Protein AF-A0A9E4BYU9-F1 (afdb_monomer_lite)

Structure (mmCIF, N/CA/C/O backbone):
data_AF-A0A9E4BYU9-F1
#
_entry.id   AF-A0A9E4BYU9-F1
#
loop_
_atom_site.group_PDB
_atom_site.id
_atom_site.type_symbol
_atom_site.label_atom_id
_atom_site.label_alt_id
_atom_site.label_comp_id
_atom_site.label_asym_id
_atom_site.label_entity_id
_atom_site.label_seq_id
_atom_site.pdbx_PDB_ins_code
_atom_site.Cartn_x
_atom_site.Cartn_y
_atom_site.Cartn_z
_atom_site.occupancy
_atom_site.B_iso_or_equiv
_atom_site.auth_seq_id
_atom_site.auth_comp_id
_atom_site.auth_asym_id
_atom_site.auth_atom_id
_atom_site.pdbx_PDB_model_num
ATOM 1 N N . MET A 1 1 ? 2.630 5.412 41.116 1.00 41.50 1 MET A N 1
ATOM 2 C CA . MET A 1 1 ? 1.990 5.495 39.785 1.00 41.50 1 MET A CA 1
ATOM 3 C C . MET A 1 1 ? 0.564 5.963 39.998 1.00 41.50 1 MET A C 1
ATOM 5 O O . MET A 1 1 ? -0.099 5.388 40.851 1.00 41.50 1 MET A O 1
ATOM 9 N N . ALA A 1 2 ? 0.122 7.025 39.324 1.00 43.69 2 ALA A N 1
ATOM 10 C CA . ALA A 1 2 ? -1.274 7.447 39.410 1.00 43.69 2 ALA A CA 1
ATOM 11 C C . ALA A 1 2 ? -2.121 6.478 38.577 1.00 43.69 2 ALA A C 1
ATOM 13 O O . ALA A 1 2 ? -1.867 6.324 37.384 1.00 43.69 2 ALA A O 1
ATOM 14 N N . ALA A 1 3 ? -3.091 5.809 39.199 1.00 48.31 3 ALA A N 1
ATOM 15 C CA . ALA A 1 3 ? -4.071 5.035 38.453 1.00 48.31 3 ALA A CA 1
ATOM 16 C C . ALA A 1 3 ? -4.895 6.010 37.599 1.00 48.31 3 ALA A C 1
ATOM 18 O O . ALA A 1 3 ? -5.558 6.890 38.147 1.00 48.31 3 ALA A O 1
ATOM 19 N N . ASN A 1 4 ? -4.842 5.874 36.270 1.00 57.69 4 ASN A N 1
ATOM 20 C CA . ASN A 1 4 ? -5.747 6.606 35.386 1.00 57.69 4 ASN A CA 1
ATOM 21 C C . ASN A 1 4 ? -7.178 6.137 35.680 1.00 57.69 4 ASN A C 1
ATOM 23 O O . ASN A 1 4 ? -7.581 5.060 35.244 1.00 57.69 4 ASN A O 1
ATOM 27 N N . SER A 1 5 ? -7.947 6.931 36.428 1.00 69.50 5 SER A N 1
ATOM 28 C CA . SER A 1 5 ? -9.377 6.687 36.610 1.00 69.50 5 SER A CA 1
ATOM 29 C C . SER A 1 5 ? -10.047 6.772 35.241 1.00 69.50 5 SER A C 1
ATOM 31 O O . SER A 1 5 ? -10.130 7.862 34.669 1.00 69.50 5 SER A O 1
ATOM 33 N N . MET A 1 6 ? -10.494 5.634 34.700 1.00 72.06 6 MET A N 1
ATOM 34 C CA . MET A 1 6 ? -11.204 5.626 33.424 1.00 72.06 6 MET A CA 1
ATOM 35 C C . MET A 1 6 ? -12.459 6.489 33.539 1.00 72.06 6 MET A C 1
ATOM 37 O O . MET A 1 6 ? -13.155 6.454 34.555 1.00 72.06 6 MET A O 1
ATOM 41 N N . THR A 1 7 ? -12.749 7.263 32.495 1.00 84.06 7 THR A N 1
ATOM 42 C CA . THR A 1 7 ? -13.951 8.091 32.436 1.00 84.06 7 THR A CA 1
ATOM 43 C C . THR A 1 7 ? -15.185 7.197 32.538 1.00 84.06 7 THR A C 1
ATOM 45 O O . THR A 1 7 ? -15.516 6.481 31.596 1.00 84.06 7 THR A O 1
ATOM 48 N N . LYS A 1 8 ? -15.861 7.223 33.692 1.00 84.19 8 LYS A N 1
ATOM 49 C CA . LYS A 1 8 ? -17.121 6.508 33.891 1.00 84.19 8 LYS A CA 1
ATOM 50 C C . LYS A 1 8 ? -18.237 7.287 33.199 1.00 84.19 8 LYS A C 1
ATOM 52 O O . LYS A 1 8 ? -18.480 8.443 33.535 1.00 84.19 8 LYS A O 1
ATOM 57 N N . ILE A 1 9 ? -18.915 6.638 32.260 1.00 85.00 9 ILE A N 1
ATOM 58 C CA . ILE A 1 9 ? -20.212 7.079 31.745 1.00 85.00 9 ILE A CA 1
ATOM 59 C C . ILE A 1 9 ? -21.267 6.263 32.492 1.00 85.00 9 ILE A C 1
ATOM 61 O O . ILE A 1 9 ? -21.144 5.044 32.601 1.00 85.00 9 ILE A O 1
ATOM 65 N N . GLU A 1 10 ? -22.271 6.931 33.047 1.00 88.19 10 GLU A N 1
ATOM 66 C CA . GLU A 1 10 ? -23.340 6.312 33.829 1.00 88.19 10 GLU A CA 1
ATOM 67 C C . GLU A 1 10 ? -24.683 6.753 33.248 1.00 88.19 10 GLU A C 1
ATOM 69 O O . GLU A 1 10 ? -24.950 7.947 33.130 1.00 88.19 10 GLU A O 1
ATOM 74 N N . ALA A 1 11 ? -25.498 5.787 32.822 1.00 88.50 11 ALA A N 1
ATOM 75 C CA . ALA A 1 11 ? -26.822 6.057 32.282 1.00 88.50 11 ALA A CA 1
ATOM 76 C C . ALA A 1 11 ? -27.790 6.356 33.435 1.00 88.50 11 ALA A C 1
ATOM 78 O O . ALA A 1 11 ? -27.965 5.529 34.328 1.00 88.50 11 ALA A O 1
ATOM 79 N N . THR A 1 12 ? -28.407 7.536 33.417 1.00 91.88 12 THR A N 1
ATOM 80 C CA . THR A 1 12 ? -29.304 8.008 34.486 1.00 91.88 12 THR A CA 1
ATOM 81 C C . THR A 1 12 ? -30.784 7.773 34.195 1.00 91.88 12 THR A C 1
ATOM 83 O O . THR A 1 12 ? -31.596 7.824 35.113 1.00 91.88 12 THR A O 1
ATOM 86 N N . GLU A 1 13 ? -31.148 7.524 32.935 1.00 91.50 13 GLU A N 1
ATOM 87 C CA . GLU A 1 13 ? -32.533 7.386 32.478 1.00 91.50 13 GLU A CA 1
ATOM 88 C C . GLU A 1 13 ? -32.658 6.254 31.450 1.00 91.50 13 GLU A C 1
ATOM 90 O O . GLU A 1 13 ? -31.745 6.011 30.659 1.00 91.50 13 GLU A O 1
ATOM 95 N N . VAL A 1 14 ? -33.810 5.576 31.446 1.00 90.44 14 VAL A N 1
ATOM 96 C CA . VAL A 1 14 ? -34.180 4.581 30.432 1.00 90.44 14 VAL A CA 1
ATOM 97 C C . VAL A 1 14 ? -35.311 5.162 29.592 1.00 90.44 14 VAL A C 1
ATOM 99 O O . VAL A 1 14 ? -36.381 5.470 30.114 1.00 90.44 14 VAL A O 1
ATOM 102 N N . VAL A 1 15 ? -35.077 5.293 28.288 1.00 91.06 15 VAL A N 1
ATOM 103 C CA . VAL A 1 15 ? -36.042 5.825 27.317 1.00 91.06 15 VAL A CA 1
ATOM 104 C C . VAL A 1 15 ? -36.301 4.807 26.209 1.00 91.06 15 VAL A C 1
ATOM 106 O O . VAL A 1 15 ? -35.464 3.948 25.933 1.00 91.06 15 VAL A O 1
ATOM 109 N N . ALA A 1 16 ? -37.460 4.902 25.553 1.00 93.38 16 ALA A N 1
ATOM 110 C CA . ALA A 1 16 ? -37.726 4.110 24.356 1.00 93.38 16 ALA A CA 1
ATOM 111 C C . ALA A 1 16 ? -36.723 4.483 23.240 1.00 93.38 16 ALA A C 1
ATOM 113 O O . ALA A 1 16 ? -36.434 5.672 23.068 1.00 93.38 16 ALA A O 1
ATOM 114 N N . PRO A 1 17 ? -36.192 3.511 22.473 1.00 92.81 17 PRO A N 1
ATOM 115 C CA . PRO A 1 17 ? -35.227 3.800 21.422 1.00 92.81 17 PRO A CA 1
ATOM 116 C C . PRO A 1 17 ? -35.862 4.686 20.337 1.00 92.81 17 PRO A C 1
ATOM 118 O O . PRO A 1 17 ? -36.986 4.415 19.900 1.00 92.81 17 PRO A O 1
ATOM 121 N N . PRO A 1 18 ? -35.168 5.739 19.870 1.00 95.88 18 PRO A N 1
ATOM 122 C CA . PRO A 1 18 ? -35.672 6.583 18.796 1.00 95.88 18 PRO A CA 1
ATOM 123 C C . PRO A 1 18 ? -35.758 5.793 17.484 1.00 95.88 18 PRO A C 1
ATOM 125 O O . PRO A 1 18 ? -34.985 4.866 17.245 1.00 95.88 18 PRO A O 1
ATOM 128 N N . ALA A 1 19 ? -36.665 6.201 16.592 1.00 97.00 19 ALA A N 1
ATOM 129 C CA . ALA A 1 19 ? -36.937 5.478 15.346 1.00 97.00 19 ALA A CA 1
ATOM 130 C C . ALA A 1 19 ? -35.685 5.234 14.477 1.00 97.00 19 ALA A C 1
ATOM 132 O O . ALA A 1 19 ? -35.586 4.192 13.836 1.00 97.00 19 ALA A O 1
ATOM 133 N N . TRP A 1 20 ? -34.710 6.153 14.484 1.00 97.12 20 TRP A N 1
ATOM 134 C CA . TRP A 1 20 ? -33.458 5.978 13.739 1.00 97.12 20 TRP A CA 1
ATOM 135 C C . TRP A 1 20 ? -32.616 4.802 14.254 1.00 97.12 20 TRP A C 1
ATOM 137 O O . TRP A 1 20 ? -32.078 4.064 13.438 1.00 97.12 20 TRP A O 1
ATOM 147 N N . ALA A 1 21 ? -32.572 4.563 15.569 1.00 95.31 21 ALA A N 1
ATOM 148 C CA . ALA A 1 21 ? -31.804 3.463 16.159 1.00 95.31 21 ALA A CA 1
ATOM 149 C C . ALA A 1 21 ? -32.441 2.099 15.843 1.00 95.31 21 ALA A C 1
ATOM 151 O O . ALA A 1 21 ? -31.746 1.111 15.615 1.00 95.31 21 ALA A O 1
ATOM 152 N N . LEU A 1 22 ? -33.777 2.049 15.759 1.00 96.50 22 LEU A N 1
ATOM 153 C CA . LEU A 1 22 ? -34.500 0.864 15.287 1.00 96.50 22 LEU A CA 1
ATOM 154 C C . LEU A 1 22 ? -34.226 0.592 13.798 1.00 96.50 22 LEU A C 1
ATOM 156 O O . LEU A 1 22 ? -33.997 -0.553 13.417 1.00 96.50 22 LEU A O 1
ATOM 160 N N . MET A 1 23 ? -34.206 1.633 12.958 1.00 97.88 23 MET A N 1
ATOM 161 C CA . MET A 1 23 ? -33.863 1.496 11.536 1.00 97.88 23 MET A CA 1
ATOM 162 C C . MET A 1 23 ? -32.407 1.056 11.331 1.00 97.88 23 MET A C 1
ATOM 164 O O . MET A 1 23 ? -32.157 0.185 10.503 1.00 97.88 23 MET A O 1
ATOM 168 N N . GLU A 1 24 ? -31.466 1.591 12.111 1.00 96.25 24 GLU A N 1
ATOM 169 C CA . GLU A 1 24 ? -30.057 1.181 12.099 1.00 96.25 24 GLU A CA 1
ATOM 170 C C . GLU A 1 24 ? -29.891 -0.291 12.502 1.00 96.25 24 GLU A C 1
ATOM 172 O O . GLU A 1 24 ? -29.250 -1.053 11.780 1.00 96.25 24 GLU A O 1
ATOM 177 N N . ARG A 1 25 ? -30.545 -0.748 13.581 1.00 96.75 25 ARG A N 1
ATOM 178 C CA . ARG A 1 25 ? -30.518 -2.171 13.965 1.00 96.75 25 ARG A CA 1
ATOM 179 C C . ARG A 1 25 ? -31.134 -3.097 12.918 1.00 96.75 25 ARG A C 1
ATOM 181 O O . ARG A 1 25 ? -30.598 -4.183 12.706 1.00 96.75 25 ARG A O 1
ATOM 188 N N . ASN A 1 26 ? -32.211 -2.679 12.254 1.00 97.50 26 ASN A N 1
ATOM 189 C CA . ASN A 1 26 ? -32.816 -3.448 11.163 1.00 97.50 26 ASN A CA 1
ATOM 190 C C . ASN A 1 26 ? -31.898 -3.514 9.930 1.00 97.50 26 ASN A C 1
ATOM 192 O O . ASN A 1 26 ? -31.808 -4.562 9.292 1.00 97.50 26 ASN A O 1
ATOM 196 N N . LEU A 1 27 ? -31.192 -2.422 9.613 1.00 97.56 27 LEU A N 1
ATOM 197 C CA . LEU A 1 27 ? -30.197 -2.392 8.541 1.00 97.56 27 LEU A CA 1
ATOM 198 C C . LEU A 1 27 ? -29.016 -3.321 8.852 1.00 97.56 27 LEU A C 1
ATOM 200 O O . LEU A 1 27 ? -28.637 -4.109 7.989 1.00 97.56 27 LEU A O 1
ATOM 204 N N . ILE A 1 28 ? -28.488 -3.285 10.081 1.00 97.75 28 ILE A N 1
ATOM 205 C CA . ILE A 1 28 ? -27.427 -4.200 10.530 1.00 97.75 28 ILE A CA 1
ATOM 206 C C . ILE A 1 28 ? -27.888 -5.656 10.373 1.00 97.75 28 ILE A C 1
ATOM 208 O O . ILE A 1 28 ? -27.202 -6.426 9.711 1.00 97.75 28 ILE A O 1
ATOM 212 N N . ALA A 1 29 ? -29.073 -6.027 10.868 1.00 98.00 29 ALA A N 1
ATOM 213 C CA . ALA A 1 29 ? -29.583 -7.398 10.738 1.00 98.00 29 ALA A CA 1
ATOM 214 C C . ALA A 1 29 ? -29.668 -7.875 9.269 1.00 98.00 29 ALA A C 1
ATOM 216 O O . ALA A 1 29 ? -29.216 -8.973 8.943 1.00 98.00 29 ALA A O 1
ATOM 217 N N . LEU A 1 30 ? -30.164 -7.027 8.359 1.00 98.00 30 LEU A N 1
ATOM 218 C CA . LEU A 1 30 ? -30.224 -7.329 6.922 1.00 98.00 30 LEU A CA 1
ATOM 219 C C . LEU A 1 30 ? -28.827 -7.447 6.279 1.00 98.00 30 LEU A C 1
ATOM 221 O O . LEU A 1 30 ? -28.597 -8.295 5.409 1.00 98.00 30 LEU A O 1
ATOM 225 N N . MET A 1 31 ? -27.878 -6.609 6.701 1.00 97.56 31 MET A N 1
ATOM 226 C CA . MET A 1 31 ? -26.485 -6.676 6.255 1.00 97.56 31 MET A CA 1
ATOM 227 C C . MET A 1 31 ? -25.783 -7.943 6.760 1.00 97.56 31 MET A C 1
ATOM 229 O O . MET A 1 31 ? -25.030 -8.551 6.002 1.00 97.56 31 MET A O 1
ATOM 233 N N . GLU A 1 32 ? -26.065 -8.401 7.981 1.00 98.00 32 GLU A N 1
ATOM 234 C CA . GLU A 1 32 ? -25.542 -9.670 8.496 1.00 98.00 32 GLU A CA 1
ATOM 235 C C . GLU A 1 32 ? -26.047 -10.876 7.685 1.00 98.00 32 GLU A C 1
ATOM 237 O O . GLU A 1 32 ? -25.260 -11.743 7.301 1.00 98.00 32 GLU A O 1
ATOM 242 N N . GLU A 1 33 ? -27.349 -10.939 7.376 1.00 97.88 33 GLU A N 1
ATOM 243 C CA . GLU A 1 33 ? -27.909 -11.973 6.490 1.00 97.88 33 GLU A CA 1
ATOM 244 C C . GLU A 1 33 ? -27.225 -11.975 5.115 1.00 97.88 33 GLU A C 1
ATOM 246 O O . GLU A 1 33 ? -26.875 -13.039 4.588 1.00 97.88 33 GLU A O 1
ATOM 251 N N . SER A 1 34 ? -26.977 -10.780 4.574 1.00 96.12 34 SER A N 1
ATOM 252 C CA . SER A 1 34 ? -26.298 -10.572 3.292 1.00 96.12 34 SER A CA 1
ATOM 253 C C . SER A 1 34 ? -24.835 -11.029 3.334 1.00 96.12 34 SER A C 1
ATOM 255 O O . SER A 1 34 ? -24.405 -11.766 2.446 1.00 96.12 34 SER A O 1
ATOM 257 N N . GLY A 1 35 ? -24.086 -10.680 4.385 1.00 94.94 35 GLY A N 1
ATOM 258 C CA . GLY A 1 35 ? -22.698 -11.110 4.591 1.00 94.94 35 GLY A CA 1
ATOM 259 C C . GLY A 1 35 ? -22.572 -12.629 4.726 1.00 94.94 35 GLY A C 1
ATOM 260 O O . GLY A 1 35 ? -21.716 -13.245 4.086 1.00 94.94 35 GLY A O 1
ATOM 261 N N . ARG A 1 36 ? -23.491 -13.268 5.462 1.00 95.75 36 ARG A N 1
ATOM 262 C CA . ARG A 1 36 ? -23.573 -14.736 5.569 1.00 95.75 36 ARG A CA 1
ATOM 263 C C . ARG A 1 36 ? -23.927 -15.396 4.230 1.00 95.75 36 ARG A C 1
ATOM 265 O O . ARG A 1 36 ? -23.413 -16.474 3.933 1.00 95.75 36 ARG A O 1
ATOM 272 N N . LEU A 1 37 ? -24.803 -14.796 3.419 1.00 96.19 37 LEU A N 1
ATOM 273 C CA . LEU A 1 37 ? -25.140 -15.303 2.081 1.00 96.19 37 LEU A CA 1
ATOM 274 C C . LEU A 1 37 ? -23.951 -15.195 1.121 1.00 96.19 37 LEU A C 1
ATOM 276 O O . LEU A 1 37 ? -23.592 -16.189 0.491 1.00 96.19 37 LEU A O 1
ATOM 280 N N . PHE A 1 38 ? -23.309 -14.029 1.076 1.00 94.44 38 PHE A N 1
ATOM 281 C CA . PHE A 1 38 ? -22.096 -13.770 0.306 1.00 94.44 38 PHE A CA 1
ATOM 282 C C . PHE A 1 38 ? -20.982 -14.765 0.669 1.00 94.44 38 PHE A C 1
ATOM 284 O O . PHE A 1 38 ? -20.460 -15.461 -0.205 1.00 94.44 38 PHE A O 1
ATOM 291 N N . ALA A 1 39 ? -20.707 -14.942 1.965 1.00 93.50 39 ALA A N 1
ATOM 292 C CA . ALA A 1 39 ? -19.707 -15.889 2.450 1.00 93.50 39 ALA A CA 1
ATOM 293 C C . ALA A 1 39 ? -19.992 -17.350 2.046 1.00 93.50 39 ALA A C 1
ATOM 295 O O . ALA A 1 39 ? -19.055 -18.098 1.776 1.00 93.50 39 ALA A O 1
ATOM 296 N N . ARG A 1 40 ? -21.267 -17.767 1.984 1.00 93.88 40 ARG A N 1
ATOM 297 C CA . ARG A 1 40 ? -21.664 -19.111 1.515 1.00 93.88 40 ARG A CA 1
ATOM 298 C C . ARG A 1 40 ? -21.557 -19.289 0.001 1.00 93.88 40 ARG A C 1
ATOM 300 O O . ARG A 1 40 ? -21.386 -20.419 -0.446 1.00 93.88 40 ARG A O 1
ATOM 307 N N . GLN A 1 41 ? -21.728 -18.219 -0.774 1.00 93.50 41 GLN A N 1
ATOM 308 C CA . GLN A 1 41 ? -21.758 -18.278 -2.236 1.00 93.50 41 GLN A CA 1
ATOM 309 C C . GLN A 1 41 ? -20.359 -18.196 -2.856 1.00 93.50 41 GLN A C 1
ATOM 311 O O . GLN A 1 41 ? -20.095 -18.889 -3.836 1.00 93.50 41 GLN A O 1
ATOM 316 N N . TYR A 1 42 ? -19.478 -17.364 -2.296 1.00 90.38 42 TYR A N 1
ATOM 317 C CA . TYR A 1 42 ? -18.197 -17.016 -2.919 1.00 90.38 42 TYR A CA 1
ATOM 318 C C . TYR A 1 42 ? -16.968 -17.598 -2.218 1.00 90.38 42 TYR A C 1
ATOM 320 O O . TYR A 1 42 ? -15.861 -17.363 -2.685 1.00 90.38 42 TYR A O 1
ATOM 328 N N . PHE A 1 43 ? -17.121 -18.378 -1.143 1.00 91.25 43 PHE A N 1
ATOM 329 C CA . PHE A 1 43 ? -15.989 -18.976 -0.429 1.00 91.25 43 PHE A CA 1
ATOM 330 C C . PHE A 1 43 ? -16.223 -20.450 -0.106 1.00 91.25 43 PHE A C 1
ATOM 332 O O . PHE A 1 43 ? -17.328 -20.886 0.219 1.00 91.25 43 PHE A O 1
ATOM 339 N N . GLU A 1 44 ? -15.146 -21.228 -0.134 1.00 90.56 44 GLU A N 1
ATOM 340 C CA . GLU A 1 44 ? -15.147 -22.599 0.364 1.00 90.56 44 GLU A CA 1
ATOM 341 C C . GLU A 1 44 ? -15.241 -22.634 1.908 1.00 90.56 44 GLU A C 1
ATOM 343 O O . GLU A 1 44 ? -15.050 -21.634 2.612 1.00 90.56 44 GLU A O 1
ATOM 348 N N . ARG A 1 45 ? -15.477 -23.822 2.482 1.00 90.06 45 ARG A N 1
ATOM 349 C CA . ARG A 1 45 ? -15.536 -24.005 3.948 1.00 90.06 45 ARG A CA 1
ATOM 350 C C . ARG A 1 45 ? -14.257 -23.561 4.672 1.00 90.06 45 ARG A C 1
ATOM 352 O O . ARG A 1 45 ? -14.351 -22.993 5.756 1.00 90.06 45 ARG A O 1
ATOM 359 N N . GLY A 1 46 ? -13.090 -23.752 4.057 1.00 89.75 46 GLY A N 1
ATOM 360 C CA . GLY A 1 46 ? -11.785 -23.292 4.552 1.00 89.75 46 GLY A CA 1
ATOM 361 C C . GLY A 1 46 ? -11.510 -21.789 4.400 1.00 89.75 46 GLY A C 1
ATOM 362 O O . GLY A 1 46 ? -10.407 -21.356 4.727 1.00 89.75 46 GLY A O 1
ATOM 363 N N . GLY A 1 47 ? -12.471 -21.004 3.898 1.00 91.69 47 GLY A N 1
ATOM 364 C CA . GLY A 1 47 ? -12.368 -19.550 3.742 1.00 91.69 47 GLY A CA 1
ATOM 365 C C . GLY A 1 47 ? -11.724 -19.079 2.438 1.00 91.69 47 GLY A C 1
ATOM 366 O O . GLY A 1 47 ? -11.746 -17.887 2.174 1.00 91.69 47 GLY A O 1
ATOM 367 N N . GLY A 1 48 ? -11.158 -19.971 1.616 1.00 88.75 48 GLY A N 1
ATOM 368 C CA . GLY A 1 48 ? -10.603 -19.600 0.313 1.00 88.75 48 GLY A CA 1
ATOM 369 C C . GLY A 1 48 ? -11.706 -19.151 -0.647 1.00 88.75 48 GLY A C 1
ATOM 370 O O . GLY A 1 48 ? -12.708 -19.854 -0.808 1.00 88.75 48 GLY A O 1
ATOM 371 N N . THR A 1 49 ? -11.535 -17.992 -1.282 1.00 86.56 49 THR A N 1
ATOM 372 C CA . THR A 1 49 ? -12.494 -17.475 -2.273 1.00 86.56 49 THR A CA 1
ATOM 373 C C . THR A 1 49 ? -12.613 -18.419 -3.473 1.00 86.56 49 THR A C 1
ATOM 375 O O . THR A 1 49 ? -11.692 -19.173 -3.785 1.00 86.56 49 THR A O 1
ATOM 378 N N . LEU A 1 50 ? -13.782 -18.453 -4.103 1.00 81.69 50 LEU A N 1
ATOM 379 C CA . LEU A 1 50 ? -14.087 -19.182 -5.338 1.00 81.69 50 LEU A CA 1
ATOM 380 C C . LEU A 1 50 ? -13.942 -18.282 -6.576 1.00 81.69 50 LEU A C 1
ATOM 382 O O . LEU A 1 50 ? -14.007 -18.778 -7.698 1.00 81.69 50 LEU A O 1
ATOM 386 N N . LEU A 1 51 ? -13.750 -16.977 -6.362 1.00 75.25 51 LEU A N 1
ATOM 387 C CA . LEU A 1 51 ? -13.359 -16.005 -7.378 1.00 75.25 51 LEU A CA 1
ATOM 388 C C . LEU A 1 51 ? -11.830 -15.926 -7.465 1.00 75.25 51 LEU A C 1
ATOM 390 O O . LEU A 1 51 ? -11.123 -16.459 -6.610 1.00 75.25 51 LEU A O 1
ATOM 394 N N . ALA A 1 52 ? -11.331 -15.306 -8.530 1.00 71.81 52 ALA A N 1
ATOM 395 C CA . ALA A 1 52 ? -9.939 -15.413 -8.932 1.00 71.81 52 ALA A CA 1
ATOM 396 C C . ALA A 1 52 ? -9.494 -14.187 -9.739 1.00 71.81 52 ALA A C 1
ATOM 398 O O . ALA A 1 52 ? -9.801 -14.089 -10.926 1.00 71.81 52 ALA A O 1
ATOM 399 N N . GLU A 1 53 ? -8.784 -13.281 -9.077 1.00 75.62 53 GLU A N 1
ATOM 400 C CA . GLU A 1 53 ? -8.231 -12.027 -9.601 1.00 75.62 53 GLU A CA 1
ATOM 401 C C . GLU A 1 53 ? -6.900 -11.736 -8.864 1.00 75.62 53 GLU A C 1
ATOM 403 O O . GLU A 1 53 ? -6.294 -12.664 -8.314 1.00 75.62 53 GLU A O 1
ATOM 408 N N . ASP A 1 54 ? -6.419 -10.490 -8.864 1.00 82.19 54 ASP A N 1
ATOM 409 C CA . ASP A 1 54 ? -5.187 -10.107 -8.167 1.00 82.19 54 ASP A CA 1
ATOM 410 C C . ASP A 1 54 ? -5.368 -10.135 -6.624 1.00 82.19 54 ASP A C 1
ATOM 412 O O . ASP A 1 54 ? -6.477 -10.134 -6.087 1.00 82.19 54 ASP A O 1
ATOM 416 N N . VAL A 1 55 ? -4.268 -10.284 -5.874 1.00 86.69 55 VAL A N 1
ATOM 417 C CA . VAL A 1 55 ? -4.297 -10.681 -4.443 1.00 86.69 55 VAL A CA 1
ATOM 418 C C . VAL A 1 55 ? -4.941 -9.636 -3.514 1.00 86.69 55 VAL A C 1
ATOM 420 O O . VAL A 1 55 ? -5.509 -9.975 -2.477 1.00 86.69 55 VAL A O 1
ATOM 423 N N . ASP A 1 56 ? -4.873 -8.371 -3.902 1.00 86.12 56 ASP A N 1
ATOM 424 C CA . ASP A 1 56 ? -5.567 -7.224 -3.327 1.00 86.12 56 ASP A CA 1
ATOM 425 C C . ASP A 1 56 ? -7.093 -7.362 -3.447 1.00 86.12 56 ASP A C 1
ATOM 427 O O . ASP A 1 56 ? -7.759 -7.362 -2.408 1.00 86.12 56 ASP A O 1
ATOM 431 N N . ASP A 1 57 ? -7.631 -7.636 -4.646 1.00 86.94 57 ASP A N 1
ATOM 432 C CA . ASP A 1 57 ? -9.062 -7.935 -4.866 1.00 86.94 57 ASP A CA 1
ATOM 433 C C . ASP A 1 57 ? -9.545 -9.123 -4.004 1.00 86.94 57 ASP A C 1
ATOM 435 O O . ASP A 1 57 ? -10.716 -9.216 -3.611 1.00 86.94 57 ASP A O 1
ATOM 439 N N . LEU A 1 58 ? -8.657 -10.080 -3.704 1.00 88.94 58 LEU A N 1
ATOM 440 C CA . LEU A 1 58 ? -9.002 -11.229 -2.862 1.00 88.94 58 LEU A CA 1
ATOM 441 C C . LEU A 1 58 ? -9.212 -10.822 -1.396 1.00 88.94 58 LEU A C 1
ATOM 443 O O . LEU A 1 58 ? -10.153 -11.307 -0.760 1.00 88.94 58 LEU A O 1
ATOM 447 N N . TYR A 1 59 ? -8.376 -9.925 -0.865 1.00 89.62 59 TYR A N 1
ATOM 448 C CA . TYR A 1 59 ? -8.547 -9.365 0.480 1.00 89.62 59 TYR A CA 1
ATOM 449 C C . TYR A 1 59 ? -9.713 -8.365 0.550 1.00 89.62 59 TYR A C 1
ATOM 451 O O . TYR A 1 59 ? -10.428 -8.343 1.557 1.00 89.62 59 TYR A O 1
ATOM 459 N N . GLU A 1 60 ? -9.945 -7.580 -0.510 1.00 88.38 60 GLU A N 1
ATOM 460 C CA . GLU A 1 60 ? -11.039 -6.601 -0.577 1.00 88.38 60 GLU A CA 1
ATOM 461 C C . GLU A 1 60 ? -12.414 -7.227 -0.315 1.00 88.38 60 GLU A C 1
ATOM 463 O O . GLU A 1 60 ? -13.258 -6.609 0.330 1.00 88.38 60 GLU A O 1
ATOM 468 N N . GLN A 1 61 ? -12.652 -8.473 -0.736 1.00 89.25 61 GLN A N 1
ATOM 469 C CA . GLN A 1 61 ? -13.962 -9.131 -0.603 1.00 89.25 61 GLN A CA 1
ATOM 470 C C . GLN A 1 61 ? -14.520 -9.174 0.836 1.00 89.25 61 GLN A C 1
ATOM 472 O O . GLN A 1 61 ? -15.718 -9.399 1.006 1.00 89.25 61 GLN A O 1
ATOM 477 N N . VAL A 1 62 ? -13.696 -8.968 1.872 1.00 90.12 62 VAL A N 1
ATOM 478 C CA . VAL A 1 62 ? -14.127 -8.910 3.284 1.00 90.12 62 VAL A CA 1
ATOM 479 C C . VAL A 1 62 ? -13.699 -7.627 4.018 1.00 90.12 62 VAL A C 1
ATOM 481 O O . V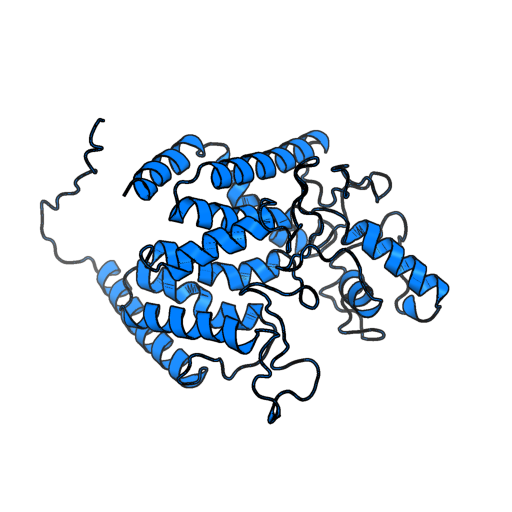AL A 1 62 ? -13.778 -7.580 5.246 1.00 90.12 62 VAL A O 1
ATOM 484 N N . TYR A 1 63 ? -13.289 -6.574 3.296 1.00 88.69 63 TYR A N 1
ATOM 485 C CA . TYR A 1 63 ? -12.532 -5.437 3.852 1.00 88.69 63 TYR A CA 1
ATOM 486 C C . TYR A 1 63 ? -13.168 -4.712 5.045 1.00 88.69 63 TYR A C 1
ATOM 488 O O . TYR A 1 63 ? -12.448 -4.122 5.842 1.00 88.69 63 TYR A O 1
ATOM 496 N N . ASN A 1 64 ? -14.499 -4.719 5.149 1.00 89.69 64 ASN A N 1
ATOM 497 C CA . ASN A 1 64 ? -15.270 -3.980 6.150 1.00 89.69 64 ASN A CA 1
ATOM 498 C C . ASN A 1 64 ? -15.929 -4.871 7.211 1.00 89.69 64 ASN A C 1
ATOM 500 O O . ASN A 1 64 ? -16.677 -4.358 8.044 1.00 89.69 64 ASN A O 1
ATOM 504 N N . PHE A 1 65 ? -15.698 -6.188 7.205 1.00 94.44 65 PHE A N 1
ATOM 505 C CA . PHE A 1 65 ? -16.384 -7.100 8.130 1.00 94.44 65 PHE A CA 1
ATOM 506 C C . PHE A 1 65 ? -15.962 -6.846 9.589 1.00 94.44 65 PHE A C 1
ATOM 508 O O . PHE A 1 65 ? -16.779 -6.973 10.500 1.00 94.44 65 PHE A O 1
ATOM 515 N N . GLY A 1 66 ? -14.710 -6.429 9.815 1.00 93.44 66 GLY A N 1
ATOM 516 C CA . GLY A 1 66 ? -14.200 -6.080 11.145 1.00 93.44 66 GLY A CA 1
ATOM 517 C C . GLY A 1 66 ? -14.805 -4.778 11.674 1.00 93.44 66 GLY A C 1
ATOM 518 O O . GLY A 1 66 ? -15.329 -4.765 12.787 1.00 93.44 66 GLY A O 1
ATOM 519 N N . LEU A 1 67 ? -14.841 -3.711 10.865 1.00 93.06 67 LEU A N 1
ATOM 520 C CA . LEU A 1 67 ? -15.576 -2.489 11.205 1.00 93.06 67 LEU A CA 1
ATOM 521 C C . LEU A 1 67 ? -17.073 -2.756 11.416 1.00 93.06 67 LEU A C 1
ATOM 523 O O . LEU A 1 67 ? -17.663 -2.189 12.332 1.00 93.06 67 LEU A O 1
ATOM 527 N N . PHE A 1 68 ? -17.687 -3.626 10.609 1.00 95.56 68 PHE A N 1
ATOM 528 C CA . PHE A 1 68 ? -19.104 -3.973 10.733 1.00 95.56 68 PHE A CA 1
ATOM 529 C C . PHE A 1 68 ? -19.413 -4.667 12.070 1.00 95.56 68 PHE A C 1
ATOM 531 O O . PHE A 1 68 ? -20.362 -4.282 12.754 1.00 95.56 68 PHE A O 1
ATOM 538 N N . TYR A 1 69 ? -18.566 -5.606 12.501 1.00 96.69 69 TYR A N 1
ATOM 539 C CA . TYR A 1 69 ? -18.609 -6.154 13.859 1.00 96.69 69 TYR A CA 1
ATOM 540 C C . TYR A 1 69 ? -18.404 -5.063 14.924 1.00 96.69 69 TYR A C 1
ATOM 542 O O . TYR A 1 69 ? -19.206 -4.952 15.850 1.00 96.69 69 TYR A O 1
ATOM 550 N N . ALA A 1 70 ? -17.406 -4.186 14.765 1.00 94.88 70 ALA A N 1
ATOM 551 C CA . ALA A 1 70 ? -17.102 -3.135 15.741 1.00 94.88 70 ALA A CA 1
ATOM 552 C C . ALA A 1 70 ? -18.235 -2.100 15.935 1.00 94.88 70 ALA A C 1
ATOM 554 O O . ALA A 1 70 ? -18.313 -1.475 16.994 1.00 94.88 70 ALA A O 1
ATOM 555 N N . ILE A 1 71 ? -19.133 -1.929 14.954 1.00 94.19 71 ILE A N 1
ATOM 556 C CA . ILE A 1 71 ? -20.362 -1.116 15.079 1.00 94.19 71 ILE A CA 1
ATOM 557 C C . ILE A 1 71 ? -21.602 -1.926 15.514 1.00 94.19 71 ILE A C 1
ATOM 559 O O . ILE A 1 71 ? -22.709 -1.388 15.567 1.00 94.19 71 ILE A O 1
ATOM 563 N N . GLY A 1 72 ? -21.429 -3.202 15.873 1.00 95.44 72 GLY A N 1
ATOM 564 C CA . GLY A 1 72 ? -22.441 -4.038 16.521 1.00 95.44 72 GLY A CA 1
ATOM 565 C C . GLY A 1 72 ? -23.107 -5.098 15.639 1.00 95.44 72 GLY A C 1
ATOM 566 O O . GLY A 1 72 ? -24.238 -5.489 15.944 1.00 95.44 72 GLY A O 1
ATOM 567 N N . ALA A 1 73 ? -22.478 -5.549 14.553 1.00 97.00 73 ALA A N 1
ATOM 568 C CA . ALA A 1 73 ? -22.885 -6.799 13.903 1.00 97.00 73 ALA A CA 1
ATOM 569 C C . ALA A 1 73 ? -22.534 -8.021 14.773 1.00 97.00 73 ALA A C 1
ATOM 571 O O . ALA A 1 73 ? -21.639 -7.953 15.612 1.00 97.00 73 ALA A O 1
ATOM 572 N N . ALA A 1 74 ? -23.237 -9.134 14.569 1.00 97.38 74 ALA A N 1
ATOM 573 C CA . ALA A 1 74 ? -22.999 -10.380 15.297 1.00 97.38 74 ALA A CA 1
ATOM 574 C C . ALA A 1 74 ? -21.573 -10.953 15.132 1.00 97.38 74 ALA A C 1
ATOM 576 O O . ALA A 1 74 ? -20.947 -10.827 14.077 1.00 97.38 74 ALA A O 1
ATOM 577 N N . ASP A 1 75 ? -21.108 -11.654 16.169 1.00 97.06 75 ASP A N 1
ATOM 578 C CA . ASP A 1 75 ? -19.760 -12.227 16.307 1.00 97.06 75 ASP A CA 1
ATOM 579 C C . ASP A 1 75 ? -19.324 -13.092 15.109 1.00 97.06 75 ASP A C 1
ATOM 581 O O . ASP A 1 75 ? -18.163 -13.058 14.699 1.00 97.06 75 ASP A O 1
ATOM 585 N N . ASP A 1 76 ? -20.257 -13.815 14.475 1.00 96.81 76 ASP A N 1
ATOM 586 C CA . ASP A 1 76 ? -19.942 -14.690 13.341 1.00 96.81 76 ASP A CA 1
ATOM 587 C C . ASP A 1 76 ? -19.468 -13.923 12.092 1.00 96.81 76 ASP A C 1
ATOM 589 O O . ASP A 1 76 ? -18.797 -14.498 11.235 1.00 96.81 76 ASP A O 1
ATOM 593 N N . LEU A 1 77 ? -19.736 -12.615 11.990 1.00 97.00 77 LEU A N 1
ATOM 594 C CA . LEU A 1 77 ? -19.179 -11.766 10.931 1.00 97.00 77 LEU A CA 1
ATOM 595 C C . LEU A 1 77 ? -17.672 -11.529 11.135 1.00 97.00 77 LEU A C 1
ATOM 597 O O . LEU A 1 77 ? -16.932 -11.464 10.149 1.00 97.00 77 LEU A O 1
ATOM 601 N N . LEU A 1 78 ? -17.198 -11.464 12.384 1.00 96.44 78 LEU A N 1
ATOM 602 C CA . LEU A 1 78 ? -15.768 -11.378 12.689 1.00 96.44 78 LEU A CA 1
ATOM 603 C C . LEU A 1 78 ? -15.067 -12.723 12.437 1.00 96.44 78 LEU A C 1
ATOM 605 O O . LEU A 1 78 ? -14.006 -12.748 11.811 1.00 96.44 78 LEU A O 1
ATOM 609 N N . ASP A 1 79 ? -15.697 -13.843 12.808 1.00 96.12 79 ASP A N 1
ATOM 610 C CA . ASP A 1 79 ? -15.206 -15.188 12.467 1.00 96.12 79 ASP A CA 1
ATOM 611 C C . ASP A 1 79 ? -15.090 -15.384 10.947 1.00 96.12 79 ASP A C 1
ATOM 613 O O . ASP A 1 79 ? -14.098 -15.929 10.449 1.00 96.12 79 ASP A O 1
ATOM 617 N N . LEU A 1 80 ? -16.083 -14.912 10.182 1.00 96.12 80 LEU A N 1
ATOM 618 C CA . LEU A 1 80 ? -16.038 -14.901 8.719 1.00 96.12 80 LEU A CA 1
ATOM 619 C C . LEU A 1 80 ? -14.869 -14.061 8.194 1.00 96.12 80 LEU A C 1
ATOM 621 O O . LEU A 1 80 ? -14.181 -14.513 7.275 1.00 96.12 80 LEU A O 1
ATOM 625 N N . HIS A 1 81 ? -14.611 -12.893 8.787 1.00 94.88 81 HIS A N 1
ATOM 626 C CA . HIS A 1 81 ? -13.485 -12.041 8.412 1.00 94.88 81 HIS A CA 1
ATOM 627 C C . HIS A 1 81 ? -12.146 -12.751 8.641 1.00 94.88 81 HIS A C 1
ATOM 629 O O . HIS A 1 81 ? -11.374 -12.913 7.693 1.00 94.88 81 HIS A O 1
ATOM 635 N N . PHE A 1 82 ? -11.889 -13.251 9.856 1.00 95.38 82 PHE A N 1
ATOM 636 C CA . PHE A 1 82 ? -10.654 -13.974 10.166 1.00 95.38 82 PHE A CA 1
ATOM 637 C C . PHE A 1 82 ? -10.477 -15.198 9.266 1.00 95.38 82 PHE A C 1
ATOM 639 O O . PHE A 1 82 ? -9.400 -15.400 8.702 1.00 95.38 82 PHE A O 1
ATOM 646 N N . ARG A 1 83 ? -11.519 -16.018 9.098 1.00 95.81 83 ARG A N 1
ATOM 647 C CA . ARG A 1 83 ? -11.458 -17.242 8.288 1.00 95.81 83 ARG A CA 1
ATOM 648 C C . ARG A 1 83 ? -11.124 -16.946 6.827 1.00 95.81 83 ARG A C 1
ATOM 650 O O . ARG A 1 83 ? -10.294 -17.650 6.253 1.00 95.81 83 ARG A O 1
ATOM 657 N N . ASN A 1 84 ? -11.748 -15.927 6.240 1.00 94.25 84 ASN A N 1
ATOM 658 C CA . ASN A 1 84 ? -11.566 -15.595 4.830 1.00 94.25 84 ASN A CA 1
ATOM 659 C C . ASN A 1 84 ? -10.237 -14.868 4.587 1.00 94.25 84 ASN A C 1
ATOM 661 O O . ASN A 1 84 ? -9.482 -15.282 3.713 1.00 94.25 84 ASN A O 1
ATOM 665 N N . TRP A 1 85 ? -9.887 -13.864 5.398 1.00 94.06 85 TRP A N 1
ATOM 666 C CA . TRP A 1 85 ? -8.622 -13.128 5.261 1.00 94.06 85 TRP A CA 1
ATOM 667 C C . TRP A 1 85 ? -7.408 -14.057 5.412 1.00 94.06 85 TRP A C 1
ATOM 669 O O . TRP A 1 85 ? -6.554 -14.112 4.530 1.00 94.06 85 TRP A O 1
ATOM 679 N N . ASN A 1 86 ? -7.386 -14.897 6.459 1.00 94.38 86 ASN A N 1
ATOM 680 C CA . ASN A 1 86 ? -6.326 -15.897 6.656 1.00 94.38 86 ASN A CA 1
ATOM 681 C C . ASN A 1 86 ? -6.252 -16.916 5.508 1.00 94.38 86 ASN A C 1
ATOM 683 O O . ASN A 1 86 ? -5.199 -17.507 5.258 1.00 94.38 86 ASN A O 1
ATOM 687 N N . ALA A 1 87 ? -7.373 -17.177 4.835 1.00 93.06 87 ALA A N 1
ATOM 688 C CA . ALA A 1 87 ? -7.391 -18.059 3.685 1.00 93.06 87 ALA A CA 1
ATOM 689 C C . ALA A 1 87 ? -6.840 -17.388 2.429 1.00 93.06 87 ALA A C 1
ATOM 691 O O . ALA A 1 87 ? -6.130 -18.071 1.705 1.00 93.06 87 ALA A O 1
ATOM 692 N N . VAL A 1 88 ? -7.083 -16.093 2.199 1.00 90.88 88 VAL A N 1
ATOM 693 C CA . VAL A 1 88 ? -6.452 -15.330 1.105 1.00 90.88 88 VAL A CA 1
ATOM 694 C C . VAL A 1 88 ? -4.930 -15.351 1.241 1.00 90.88 88 VAL A C 1
ATOM 696 O O . VAL A 1 88 ? -4.243 -15.709 0.283 1.00 90.88 88 VAL A O 1
ATOM 699 N N . THR A 1 89 ? -4.407 -15.077 2.442 1.00 92.31 89 THR A N 1
ATOM 700 C CA . THR A 1 89 ? -2.966 -15.165 2.734 1.00 92.31 89 THR A CA 1
ATOM 701 C C . THR A 1 89 ? -2.419 -16.554 2.415 1.00 92.31 89 THR A C 1
ATOM 703 O O . THR A 1 89 ? -1.419 -16.674 1.718 1.00 92.31 89 THR A O 1
ATOM 706 N N . ARG A 1 90 ? -3.110 -17.609 2.870 1.00 91.62 90 ARG A N 1
ATOM 707 C CA . ARG A 1 90 ? -2.709 -19.005 2.652 1.00 91.62 90 ARG A CA 1
ATOM 708 C C . ARG A 1 90 ? -2.752 -19.414 1.178 1.00 91.62 90 ARG A C 1
ATOM 710 O O . ARG A 1 90 ? -1.785 -19.990 0.704 1.00 91.62 90 ARG A O 1
ATOM 717 N N . ILE A 1 91 ? -3.848 -19.144 0.458 1.00 88.44 91 ILE A N 1
ATOM 718 C CA . ILE A 1 91 ? -4.006 -19.609 -0.934 1.00 88.44 91 ILE A CA 1
ATOM 719 C C . ILE A 1 91 ? -3.083 -18.894 -1.925 1.00 88.44 91 ILE A C 1
ATOM 721 O O . ILE A 1 91 ? -2.913 -19.377 -3.041 1.00 88.44 91 ILE A O 1
ATOM 725 N N . SER A 1 92 ? -2.516 -17.759 -1.515 1.00 89.44 92 SER A N 1
ATOM 726 C CA . SER A 1 92 ? -1.628 -16.924 -2.325 1.00 89.44 92 SER A CA 1
ATOM 727 C C . SER A 1 92 ? -0.150 -17.072 -1.935 1.00 89.44 92 SER A C 1
ATOM 729 O O . SER A 1 92 ? 0.698 -16.429 -2.560 1.00 89.44 92 SER A O 1
ATOM 731 N N . ASP A 1 93 ? 0.158 -17.864 -0.899 1.00 91.94 93 ASP A N 1
ATOM 732 C CA . ASP A 1 93 ? 1.515 -18.082 -0.390 1.00 91.94 93 ASP A CA 1
ATOM 733 C C . ASP A 1 93 ? 2.365 -18.864 -1.398 1.00 91.94 93 ASP A C 1
ATOM 735 O O . ASP A 1 93 ? 1.968 -19.918 -1.896 1.00 91.94 93 ASP A O 1
ATOM 739 N N . GLU A 1 94 ? 3.553 -18.351 -1.705 1.00 90.94 94 GLU A N 1
ATOM 740 C CA . GLU A 1 94 ? 4.419 -18.904 -2.746 1.00 90.94 94 GLU A CA 1
ATOM 741 C C . GLU A 1 94 ? 5.011 -20.282 -2.430 1.00 90.94 94 GLU A C 1
ATOM 743 O O . GLU A 1 94 ? 5.501 -20.956 -3.338 1.00 90.94 94 GLU A O 1
ATOM 748 N N . SER A 1 95 ? 4.943 -20.730 -1.174 1.00 90.31 95 SER A N 1
ATOM 749 C CA . SER A 1 95 ? 5.346 -22.085 -0.792 1.00 90.31 95 SER A CA 1
ATOM 750 C C . SER A 1 95 ? 4.279 -23.149 -1.084 1.00 90.31 95 SER A C 1
ATOM 752 O O . SER A 1 95 ? 4.564 -24.341 -0.930 1.00 90.31 95 SER A O 1
ATOM 754 N N . ILE A 1 96 ? 3.069 -22.756 -1.513 1.00 83.75 96 ILE A N 1
ATOM 755 C CA . ILE A 1 96 ? 1.931 -23.667 -1.669 1.00 83.75 96 ILE A CA 1
ATOM 756 C C . ILE A 1 96 ? 1.304 -23.573 -3.068 1.00 83.75 96 ILE A C 1
ATOM 758 O O . ILE A 1 96 ? 0.722 -22.566 -3.460 1.00 83.75 96 ILE A O 1
ATOM 762 N N . ASP A 1 97 ? 1.348 -24.681 -3.811 1.00 76.06 97 ASP A N 1
ATOM 763 C CA . ASP A 1 97 ? 0.705 -24.795 -5.124 1.00 76.06 97 ASP A CA 1
ATOM 764 C C . ASP A 1 97 ? -0.801 -25.077 -4.978 1.00 76.06 97 ASP A C 1
ATOM 766 O O . ASP A 1 97 ? -1.264 -26.221 -4.877 1.00 76.06 97 ASP A O 1
ATOM 770 N N . HIS A 1 98 ? -1.582 -24.002 -4.895 1.00 69.56 98 HIS A N 1
ATOM 771 C CA . HIS A 1 98 ? -3.027 -24.067 -4.729 1.00 69.56 98 HIS A CA 1
ATOM 772 C C . HIS A 1 98 ? -3.772 -24.169 -6.067 1.00 69.56 98 HIS A C 1
ATOM 774 O O . HIS A 1 98 ? -3.587 -23.378 -6.986 1.00 69.56 98 HIS A O 1
ATOM 780 N N . ARG A 1 99 ? -4.718 -25.120 -6.129 1.00 69.69 99 ARG A N 1
ATOM 781 C CA . ARG A 1 99 ? -5.688 -25.285 -7.231 1.00 69.69 99 ARG A CA 1
ATOM 782 C C . ARG A 1 99 ? -5.045 -25.469 -8.617 1.00 69.69 99 ARG A C 1
ATOM 784 O O . ARG A 1 99 ? -5.582 -24.999 -9.611 1.00 69.69 99 ARG A O 1
ATOM 791 N N . THR A 1 100 ? -3.967 -26.251 -8.684 1.00 64.44 100 THR A N 1
ATOM 792 C CA . THR A 1 100 ? -3.238 -26.675 -9.903 1.00 64.44 100 THR A CA 1
ATOM 793 C C . THR A 1 100 ? -4.084 -26.910 -11.160 1.00 64.44 100 THR A C 1
ATOM 795 O O . THR A 1 100 ? -3.705 -26.469 -12.238 1.00 64.44 100 THR A O 1
ATOM 798 N N . ARG A 1 101 ? -5.239 -27.582 -11.045 1.00 63.31 101 ARG A N 1
ATOM 799 C CA . ARG A 1 101 ? -6.151 -27.855 -12.177 1.00 63.31 101 ARG A CA 1
ATOM 800 C C . ARG A 1 101 ? -6.714 -26.582 -12.823 1.00 63.31 101 ARG A C 1
ATOM 802 O O . ARG A 1 101 ? -6.973 -26.570 -14.020 1.00 63.31 101 ARG A O 1
ATOM 809 N N . ASP A 1 102 ? -6.913 -25.546 -12.020 1.00 58.84 102 ASP A N 1
ATOM 810 C CA . ASP A 1 102 ? -7.528 -24.279 -12.406 1.00 58.84 102 ASP A CA 1
ATOM 811 C C . ASP A 1 102 ? -6.450 -23.164 -12.533 1.00 58.84 102 ASP A C 1
ATOM 813 O O . ASP A 1 102 ? -6.762 -22.007 -12.813 1.00 58.84 102 ASP A O 1
ATOM 817 N N . ASN A 1 103 ? -5.166 -23.524 -12.369 1.00 58.56 103 ASN A N 1
ATOM 818 C CA . ASN A 1 103 ? -3.984 -22.658 -12.427 1.00 58.56 103 ASN A CA 1
ATOM 819 C C . ASN A 1 103 ? -3.327 -22.657 -13.827 1.00 58.56 103 ASN A C 1
ATOM 821 O O . ASN A 1 103 ? -2.101 -22.676 -13.949 1.00 58.56 103 ASN A O 1
ATOM 825 N N . ASP A 1 104 ? -4.132 -22.663 -14.900 1.00 53.75 104 ASP A N 1
ATOM 826 C CA . ASP A 1 104 ? -3.632 -22.630 -16.285 1.00 53.75 104 ASP A CA 1
ATOM 827 C C . ASP A 1 104 ? -3.091 -21.228 -16.637 1.00 53.75 104 ASP A C 1
ATOM 829 O O . ASP A 1 104 ? -3.756 -20.362 -17.205 1.00 53.75 104 ASP A O 1
ATOM 833 N N . HIS A 1 105 ? -1.870 -21.010 -16.155 1.00 50.41 105 HIS A N 1
ATOM 834 C CA . HIS A 1 105 ? -0.887 -19.972 -16.432 1.00 50.41 105 HIS A CA 1
ATOM 835 C C . HIS A 1 105 ? -1.346 -18.502 -16.568 1.00 50.41 105 HIS A C 1
ATOM 837 O O . HIS A 1 105 ? -1.875 -18.037 -17.577 1.00 50.41 105 HIS A O 1
ATOM 843 N N . LYS A 1 106 ? -0.866 -17.714 -15.587 1.00 47.75 106 LYS A N 1
ATOM 844 C CA . LYS A 1 106 ? -0.784 -16.237 -15.538 1.00 47.75 106 LYS A CA 1
ATOM 845 C C . LYS A 1 106 ? -2.058 -15.448 -15.186 1.00 47.75 106 LYS A C 1
ATOM 847 O O . LYS A 1 106 ? -2.110 -14.261 -15.508 1.00 47.75 106 LYS A O 1
ATOM 852 N N . LYS A 1 107 ? -3.019 -15.990 -14.430 1.00 53.00 107 LYS A N 1
ATOM 853 C CA . LYS A 1 107 ? -4.080 -15.162 -13.797 1.00 53.00 107 LYS A CA 1
ATOM 854 C C . LYS A 1 107 ? -4.523 -15.626 -12.408 1.00 53.00 107 LYS A C 1
ATOM 856 O O . LYS A 1 107 ? -4.226 -14.978 -11.424 1.00 53.00 107 LYS A O 1
ATOM 861 N N . VAL A 1 108 ? -5.233 -16.746 -12.388 1.00 56.34 108 VAL A N 1
ATOM 862 C CA . VAL A 1 108 ? -6.376 -17.025 -11.504 1.00 56.34 108 VAL A CA 1
ATOM 863 C C . VAL A 1 108 ? -5.984 -17.239 -10.029 1.00 56.34 108 VAL A C 1
ATOM 865 O O . VAL A 1 108 ? -6.645 -16.710 -9.145 1.00 56.34 108 VAL A O 1
ATOM 868 N N . PHE A 1 109 ? -4.888 -17.953 -9.757 1.00 71.25 109 PHE A N 1
ATOM 869 C CA . PHE A 1 109 ? -4.315 -18.105 -8.411 1.00 71.25 109 PHE A CA 1
ATOM 870 C C . PHE A 1 109 ? -2.784 -18.049 -8.496 1.00 71.25 109 PHE A C 1
ATOM 872 O O . PHE A 1 109 ? -2.104 -19.074 -8.517 1.00 71.25 109 PHE A O 1
ATOM 879 N N . ARG A 1 110 ? -2.227 -16.839 -8.632 1.00 75.06 110 ARG A N 1
ATOM 880 C CA . ARG A 1 110 ? -0.771 -16.641 -8.700 1.00 75.06 110 ARG A CA 1
ATOM 881 C C . ARG A 1 110 ? -0.142 -16.603 -7.296 1.00 75.06 110 ARG A C 1
ATOM 883 O O . ARG A 1 110 ? -0.615 -15.821 -6.469 1.00 75.06 110 ARG A O 1
ATOM 890 N N . PRO A 1 111 ? 0.987 -17.301 -7.069 1.00 86.12 111 PRO A N 1
ATOM 891 C CA . PRO A 1 111 ? 1.914 -17.022 -5.970 1.00 86.12 111 PRO A CA 1
ATOM 892 C C . PRO A 1 111 ? 2.227 -15.523 -5.856 1.00 86.12 111 PRO A C 1
ATOM 894 O O . PRO A 1 111 ? 2.869 -14.951 -6.738 1.00 86.12 111 PRO A O 1
ATOM 897 N N . SER A 1 112 ? 1.725 -14.885 -4.799 1.00 89.94 112 SER A N 1
ATOM 898 C CA . SER A 1 112 ? 1.787 -13.425 -4.607 1.00 89.94 112 SER A CA 1
ATOM 899 C C . SER A 1 112 ? 2.169 -13.017 -3.180 1.00 89.94 112 SER A C 1
ATOM 901 O O . SER A 1 112 ? 2.419 -11.840 -2.933 1.00 89.94 112 SER A O 1
ATOM 903 N N . ILE A 1 113 ? 2.215 -13.966 -2.239 1.00 93.75 113 ILE A N 1
ATOM 904 C CA . ILE A 1 113 ? 2.507 -13.744 -0.820 1.00 93.75 113 ILE A CA 1
ATOM 905 C C . ILE A 1 113 ? 3.775 -14.507 -0.417 1.00 93.75 113 ILE A C 1
ATOM 907 O O . ILE A 1 113 ? 3.944 -15.675 -0.753 1.00 93.75 113 ILE A O 1
ATOM 911 N N . HIS A 1 114 ? 4.638 -13.844 0.346 1.00 95.69 114 HIS A N 1
ATOM 912 C CA . HIS A 1 114 ? 5.806 -14.387 1.032 1.00 95.69 114 HIS A CA 1
ATOM 913 C C . HIS A 1 114 ? 5.806 -13.839 2.466 1.00 95.69 114 HIS A C 1
ATOM 915 O O . HIS A 1 114 ? 5.644 -12.633 2.660 1.00 95.69 114 HIS A O 1
ATOM 921 N N . ASN A 1 115 ? 5.999 -14.682 3.486 1.00 95.25 115 ASN A N 1
ATOM 922 C CA . ASN A 1 115 ? 6.015 -14.248 4.897 1.00 95.25 115 ASN A CA 1
ATOM 923 C C . ASN A 1 115 ? 4.746 -13.445 5.296 1.00 95.25 115 ASN A C 1
ATOM 925 O O . ASN A 1 115 ? 4.822 -12.370 5.890 1.00 95.25 115 ASN A O 1
ATOM 929 N N . GLU A 1 116 ? 3.570 -13.952 4.902 1.00 94.81 116 GLU A N 1
ATOM 930 C CA . GLU A 1 116 ? 2.234 -13.351 5.107 1.00 94.81 116 GLU A CA 1
ATOM 931 C C . GLU A 1 116 ? 1.992 -11.958 4.470 1.00 94.81 116 GLU A C 1
ATOM 933 O O . GLU A 1 116 ? 0.922 -11.384 4.666 1.00 94.81 116 GLU A O 1
ATOM 938 N N . PHE A 1 117 ? 2.921 -11.427 3.668 1.00 95.44 117 PHE A N 1
ATOM 939 C CA . PHE A 1 117 ? 2.797 -10.142 2.960 1.00 95.44 117 PHE A CA 1
ATOM 940 C C . PHE A 1 117 ? 3.194 -10.291 1.475 1.00 95.44 117 PHE A C 1
ATOM 942 O O . PHE A 1 117 ? 3.648 -11.351 1.066 1.00 95.44 117 PHE A O 1
ATOM 949 N N . TRP A 1 118 ? 3.007 -9.269 0.636 1.00 94.62 118 TRP A N 1
ATOM 950 C CA . TRP A 1 118 ? 3.286 -9.328 -0.809 1.00 94.62 118 TRP A CA 1
ATOM 951 C C . TRP A 1 118 ? 4.737 -9.738 -1.117 1.00 94.62 118 TRP A C 1
ATOM 953 O O . TRP A 1 118 ? 5.659 -9.208 -0.494 1.00 94.62 118 TRP A O 1
ATOM 963 N N . ASN A 1 119 ? 4.940 -10.644 -2.082 1.00 95.25 119 ASN A N 1
ATOM 964 C CA . ASN A 1 119 ? 6.266 -11.071 -2.558 1.00 95.25 119 ASN A CA 1
ATOM 965 C C . ASN A 1 119 ? 6.857 -10.112 -3.615 1.00 95.25 119 ASN A C 1
ATOM 967 O O . ASN A 1 119 ? 6.197 -9.174 -4.059 1.00 95.25 119 ASN A O 1
ATOM 971 N N . LEU A 1 120 ? 8.123 -10.302 -4.004 1.00 95.31 120 LEU A N 1
ATOM 972 C CA . LEU A 1 120 ? 8.847 -9.373 -4.886 1.00 95.31 120 LEU A CA 1
ATOM 973 C C . LEU A 1 120 ? 8.362 -9.399 -6.345 1.00 95.31 120 LEU A C 1
ATOM 975 O O . LEU A 1 120 ? 8.426 -8.383 -7.052 1.00 95.31 120 LEU A O 1
ATOM 979 N N . GLU A 1 121 ? 7.881 -10.552 -6.810 1.00 90.38 121 GLU A N 1
ATOM 980 C CA . GLU A 1 121 ? 7.342 -10.706 -8.164 1.00 90.38 121 GLU A CA 1
ATOM 981 C C . GLU A 1 121 ? 6.058 -9.884 -8.324 1.00 90.38 121 GLU A C 1
ATOM 983 O O . GLU A 1 121 ? 5.961 -9.083 -9.259 1.00 90.38 121 GLU A O 1
ATOM 988 N N . GLN A 1 122 ? 5.156 -9.969 -7.339 1.00 88.94 122 GLN A N 1
ATOM 989 C CA . GLN A 1 122 ? 3.909 -9.199 -7.237 1.00 88.94 122 GLN A CA 1
ATOM 990 C C . GLN A 1 122 ? 4.047 -7.968 -6.314 1.00 88.94 122 GLN A C 1
ATOM 992 O O . GLN A 1 122 ? 3.068 -7.518 -5.719 1.00 88.94 122 GLN A O 1
ATOM 997 N N . ALA A 1 123 ? 5.260 -7.408 -6.190 1.00 93.69 123 ALA A N 1
ATOM 998 C CA . ALA A 1 123 ? 5.515 -6.225 -5.368 1.00 93.69 123 ALA A CA 1
ATOM 999 C C . ALA A 1 123 ? 4.656 -5.048 -5.836 1.00 93.69 123 ALA A C 1
ATOM 1001 O O . ALA A 1 123 ? 4.695 -4.659 -7.007 1.00 93.69 123 ALA A O 1
ATOM 1002 N N . MET A 1 124 ? 3.909 -4.468 -4.903 1.00 91.81 124 MET A N 1
ATOM 1003 C CA . MET A 1 124 ? 2.804 -3.568 -5.209 1.00 91.81 124 MET A CA 1
ATOM 1004 C C . MET A 1 124 ? 3.007 -2.203 -4.546 1.00 91.81 124 MET A C 1
ATOM 1006 O O . MET A 1 124 ? 3.754 -2.069 -3.575 1.00 91.81 124 MET A O 1
ATOM 1010 N N . GLU A 1 125 ? 2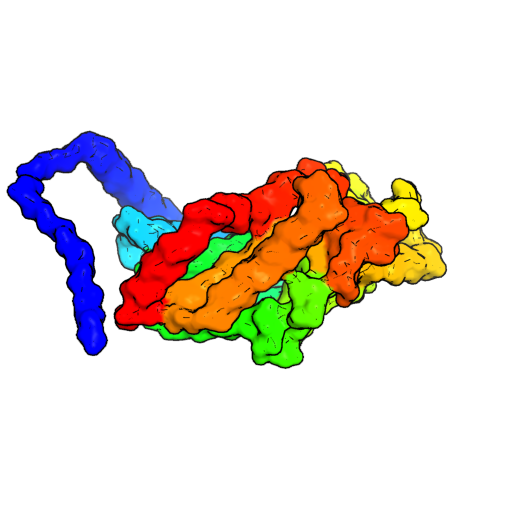.390 -1.165 -5.104 1.00 92.75 125 GLU A N 1
ATOM 1011 C CA . GLU A 1 125 ? 2.441 0.185 -4.544 1.00 92.75 125 GLU A CA 1
ATOM 1012 C C . GLU A 1 125 ? 1.302 0.428 -3.537 1.00 92.75 125 GLU A C 1
ATOM 1014 O O . GLU A 1 125 ? 0.407 -0.404 -3.369 1.00 92.75 125 GLU A O 1
ATOM 1019 N N . TRP A 1 126 ? 1.336 1.549 -2.807 1.00 91.94 126 TRP A N 1
ATOM 1020 C CA . TRP A 1 126 ? 0.436 1.703 -1.660 1.00 91.94 126 TRP A CA 1
ATOM 1021 C C . TRP A 1 126 ? -1.049 1.898 -1.993 1.00 91.94 126 TRP A C 1
ATOM 1023 O O . TRP A 1 126 ? -1.868 1.784 -1.080 1.00 91.94 126 TRP A O 1
ATOM 1033 N N . HIS A 1 127 ? -1.440 2.164 -3.245 1.00 88.94 127 HIS A N 1
ATOM 1034 C CA . HIS A 1 127 ? -2.852 2.163 -3.627 1.00 88.94 127 HIS A CA 1
ATOM 1035 C C . HIS A 1 127 ? -3.457 0.781 -3.380 1.00 88.94 127 HIS A C 1
ATOM 1037 O O . HIS A 1 127 ? -4.321 0.660 -2.509 1.00 88.94 127 HIS A O 1
ATOM 1043 N N . HIS A 1 128 ? -2.909 -0.224 -4.059 1.00 89.38 128 HIS A N 1
ATOM 1044 C CA . HIS A 1 128 ? -3.404 -1.599 -4.070 1.00 89.38 128 HIS A CA 1
ATOM 1045 C C . HIS A 1 128 ? -2.996 -2.368 -2.798 1.00 89.38 128 HIS A C 1
ATOM 1047 O O . HIS A 1 128 ? -3.795 -3.106 -2.224 1.00 89.38 128 HIS A O 1
ATOM 1053 N N . LEU A 1 129 ? -1.808 -2.104 -2.218 1.00 91.12 129 LEU A N 1
ATOM 1054 C CA . LEU A 1 129 ? -1.508 -2.608 -0.862 1.00 91.12 129 LEU A CA 1
ATOM 1055 C C . LEU A 1 129 ? -2.527 -2.086 0.162 1.00 91.12 129 LEU A C 1
ATOM 1057 O O . LEU A 1 129 ? -2.871 -2.789 1.109 1.00 91.12 129 LEU A O 1
ATOM 1061 N N . GLY A 1 130 ? -2.977 -0.837 0.025 1.00 86.81 130 GLY A N 1
ATOM 1062 C CA . GLY A 1 130 ? -3.905 -0.213 0.965 1.00 86.81 130 GLY A CA 1
ATOM 1063 C C . GLY A 1 130 ? -5.298 -0.843 0.970 1.00 86.81 130 GLY A C 1
ATOM 1064 O O . GLY A 1 130 ? -5.933 -0.854 2.021 1.00 86.81 130 GLY A O 1
ATOM 1065 N N . GLU A 1 131 ? -5.732 -1.371 -0.171 1.00 83.44 131 GLU A N 1
ATOM 1066 C CA . GLU A 1 131 ? -7.036 -2.007 -0.390 1.00 83.44 131 GLU A CA 1
ATOM 1067 C C . GLU A 1 131 ? -7.147 -3.302 0.426 1.00 83.44 131 GLU A C 1
ATOM 1069 O O . GLU A 1 131 ? -7.971 -3.397 1.340 1.00 83.44 131 GLU A O 1
ATOM 1074 N N . GLY A 1 132 ? -6.194 -4.226 0.263 1.00 78.00 132 GLY A N 1
ATOM 1075 C CA . GLY A 1 132 ? -6.132 -5.430 1.099 1.00 78.00 132 GLY A CA 1
ATOM 1076 C C . GLY A 1 132 ? -5.780 -5.173 2.576 1.00 78.00 132 GLY A C 1
ATOM 1077 O O . GLY A 1 132 ? -6.243 -5.892 3.466 1.00 78.00 132 GLY A O 1
ATOM 1078 N N . ASN A 1 133 ? -4.990 -4.134 2.878 1.00 88.12 133 ASN A N 1
ATOM 1079 C CA . ASN A 1 133 ? -4.607 -3.810 4.259 1.00 88.12 133 ASN A CA 1
ATOM 1080 C C . ASN A 1 133 ? -5.724 -3.151 5.091 1.00 88.12 133 ASN A C 1
ATOM 1082 O O . ASN A 1 133 ? -5.636 -3.183 6.318 1.00 88.12 133 ASN A O 1
ATOM 1086 N N . MET A 1 134 ? -6.775 -2.584 4.482 1.00 85.88 134 MET A N 1
ATOM 1087 C CA . MET A 1 134 ? -7.924 -2.048 5.233 1.00 85.88 134 MET A CA 1
ATOM 1088 C C . MET A 1 134 ? -8.573 -3.126 6.111 1.00 85.88 134 MET A C 1
ATOM 1090 O O . MET A 1 134 ? -8.758 -2.907 7.308 1.00 85.88 134 MET A O 1
ATOM 1094 N N . ALA A 1 135 ? -8.777 -4.315 5.540 1.00 85.94 135 ALA A N 1
ATOM 1095 C CA . ALA A 1 135 ? -9.247 -5.510 6.237 1.00 85.94 135 ALA A CA 1
ATOM 1096 C C . ALA A 1 135 ? -8.405 -5.823 7.494 1.00 85.94 135 ALA A C 1
ATOM 1098 O O . ALA A 1 135 ? -8.923 -6.069 8.582 1.00 85.94 135 ALA A O 1
ATOM 1099 N N . PHE A 1 136 ? -7.078 -5.743 7.354 1.00 93.06 136 PHE A N 1
ATOM 1100 C CA . PHE A 1 136 ? -6.127 -6.039 8.423 1.00 93.06 136 PHE A CA 1
ATOM 1101 C C . PHE A 1 136 ? -6.134 -4.997 9.558 1.00 93.06 136 PHE A C 1
ATOM 1103 O O . PHE A 1 136 ? -5.933 -5.352 10.722 1.00 93.06 136 PHE A O 1
ATOM 1110 N N . TYR A 1 137 ? -6.366 -3.715 9.256 1.00 91.50 137 TYR A N 1
ATOM 1111 C CA . TYR A 1 137 ? -6.418 -2.661 10.279 1.00 91.50 137 TYR A CA 1
ATOM 1112 C C . TYR A 1 137 ? -7.663 -2.771 11.166 1.00 91.50 137 TYR A C 1
ATOM 1114 O O . TYR A 1 137 ? -7.580 -2.532 12.374 1.00 91.50 137 TYR A O 1
ATOM 1122 N N . ASP A 1 138 ? -8.793 -3.187 10.593 1.00 91.88 138 ASP A N 1
ATOM 1123 C CA . ASP A 1 138 ? -10.046 -3.370 11.325 1.00 91.88 138 ASP A CA 1
ATOM 1124 C C . ASP A 1 138 ? -9.955 -4.455 12.409 1.00 91.88 138 ASP A C 1
ATOM 1126 O O . ASP A 1 138 ? -10.684 -4.379 13.398 1.00 91.88 138 ASP A O 1
ATOM 1130 N N . PHE A 1 139 ? -9.039 -5.427 12.299 1.00 93.25 139 PHE A N 1
ATOM 1131 C CA . PHE A 1 139 ? -8.844 -6.443 13.341 1.00 93.25 139 PHE A CA 1
ATOM 1132 C C . PHE A 1 139 ? -8.508 -5.841 14.709 1.00 93.25 139 PHE A C 1
ATOM 1134 O O . PHE A 1 139 ? -9.022 -6.321 15.713 1.00 93.25 139 PHE A O 1
ATOM 1141 N N . GLY A 1 140 ? -7.698 -4.778 14.768 1.00 90.81 140 GLY A N 1
ATOM 1142 C CA . GLY A 1 140 ? -7.343 -4.125 16.036 1.00 90.81 140 GLY A CA 1
ATOM 1143 C C . GLY A 1 140 ? -8.478 -3.294 16.636 1.00 90.81 140 GLY A C 1
ATOM 1144 O O . GLY A 1 140 ? -8.481 -3.030 17.837 1.00 90.81 140 GLY A O 1
ATOM 1145 N N . VAL A 1 141 ? -9.444 -2.893 15.804 1.00 89.06 141 VAL A N 1
ATOM 1146 C CA . VAL A 1 141 ? -10.659 -2.175 16.215 1.00 89.06 141 VAL A CA 1
ATOM 1147 C C . VAL A 1 141 ? -11.732 -3.158 16.690 1.00 89.06 141 VAL A C 1
ATOM 1149 O O . VAL A 1 141 ? -12.417 -2.878 17.671 1.00 89.06 141 VAL A O 1
ATOM 1152 N N . ALA A 1 142 ? -11.857 -4.299 16.008 1.00 94.19 142 ALA A N 1
ATOM 1153 C CA . ALA A 1 142 ? -12.797 -5.369 16.316 1.00 94.19 142 ALA A CA 1
ATOM 1154 C C . ALA A 1 142 ? -12.379 -6.176 17.556 1.00 94.19 142 ALA A C 1
ATOM 1156 O O . ALA A 1 142 ? -13.107 -6.208 18.546 1.00 94.19 142 ALA A O 1
ATOM 1157 N N . ASP A 1 143 ? -11.203 -6.806 17.518 1.00 93.81 143 ASP A N 1
ATOM 1158 C CA . ASP A 1 143 ? -10.673 -7.614 18.615 1.00 93.81 143 ASP A CA 1
ATOM 1159 C C . ASP A 1 143 ? -9.139 -7.468 18.729 1.00 93.81 143 ASP A C 1
ATOM 1161 O O . ASP A 1 143 ? -8.369 -8.156 18.043 1.00 93.81 143 ASP A O 1
ATOM 1165 N N . PRO A 1 144 ? -8.653 -6.594 19.632 1.00 91.50 144 PRO A N 1
ATOM 1166 C CA . PRO A 1 144 ? -7.225 -6.421 19.866 1.00 91.50 144 PRO A CA 1
ATOM 1167 C C . PRO A 1 144 ? -6.580 -7.601 20.616 1.00 91.50 144 PRO A C 1
ATOM 1169 O O . PRO A 1 144 ? -5.362 -7.597 20.790 1.00 91.50 144 PRO A O 1
ATOM 1172 N N . THR A 1 145 ? -7.347 -8.598 21.078 1.00 92.75 145 THR A N 1
ATOM 1173 C CA . THR A 1 145 ? -6.828 -9.718 21.884 1.00 92.75 145 THR A CA 1
ATOM 1174 C C . THR A 1 145 ? -6.229 -10.855 21.050 1.00 92.75 145 THR A C 1
ATOM 1176 O O . THR A 1 145 ? -5.479 -11.676 21.585 1.00 92.75 145 THR A O 1
ATOM 1179 N N . VAL A 1 146 ? -6.471 -10.878 19.732 1.00 94.44 146 VAL A N 1
ATOM 1180 C CA . VAL A 1 146 ? -5.935 -11.904 18.820 1.00 94.44 146 VAL A CA 1
ATOM 1181 C C . VAL A 1 146 ? -4.415 -11.768 18.661 1.00 94.44 146 VAL A C 1
ATOM 1183 O O . VAL A 1 146 ? -3.902 -10.870 17.982 1.00 94.44 146 VAL A O 1
ATOM 1186 N N . SER A 1 147 ? -3.682 -12.704 19.267 1.00 94.88 147 SER A N 1
ATOM 1187 C CA . SER A 1 147 ? -2.217 -12.675 19.385 1.00 94.88 147 SER A CA 1
ATOM 1188 C C . SER A 1 147 ? -1.488 -12.667 18.034 1.00 94.88 147 SER A C 1
ATOM 1190 O O . SER A 1 147 ? -0.459 -12.008 17.858 1.00 94.88 147 SER A O 1
ATOM 1192 N N . GLU A 1 148 ? -2.064 -13.348 17.049 1.00 95.50 148 GLU A N 1
ATOM 1193 C CA . GLU A 1 148 ? -1.575 -13.499 15.689 1.00 95.50 148 GLU A CA 1
ATOM 1194 C C . GLU A 1 148 ? -1.606 -12.167 14.936 1.00 95.50 148 GLU A C 1
ATOM 1196 O O . GLU A 1 148 ? -0.689 -11.877 14.168 1.00 95.50 148 GLU A O 1
ATOM 1201 N N . ASN A 1 149 ? -2.603 -11.321 15.204 1.00 94.81 149 ASN A N 1
ATOM 1202 C CA . ASN A 1 149 ? -2.717 -10.004 14.583 1.00 94.81 149 ASN A CA 1
ATOM 1203 C C . ASN A 1 149 ? -1.751 -8.997 15.221 1.00 94.81 149 ASN A C 1
ATOM 1205 O O . ASN A 1 149 ? -1.117 -8.234 14.492 1.00 94.81 149 ASN A O 1
ATOM 1209 N N . MET A 1 150 ? -1.505 -9.077 16.537 1.00 95.50 150 MET A N 1
ATOM 1210 C CA . MET A 1 150 ? -0.393 -8.348 17.167 1.00 95.50 150 MET A CA 1
ATOM 1211 C C . MET A 1 150 ? 0.965 -8.775 16.576 1.00 95.50 150 MET A C 1
ATOM 1213 O O . MET A 1 150 ? 1.805 -7.917 16.289 1.00 95.50 150 MET A O 1
ATOM 1217 N N . ARG A 1 151 ? 1.198 -10.084 16.376 1.00 97.50 151 ARG A N 1
ATOM 1218 C CA . ARG A 1 151 ? 2.421 -10.597 15.728 1.00 97.50 151 ARG A CA 1
ATOM 1219 C C . ARG A 1 151 ? 2.572 -10.016 14.322 1.00 97.50 151 ARG A C 1
ATOM 1221 O O . ARG A 1 151 ? 3.609 -9.422 14.041 1.00 97.50 151 ARG A O 1
ATOM 1228 N N . ARG A 1 152 ? 1.539 -10.122 13.480 1.00 97.25 152 ARG A N 1
ATOM 1229 C CA . ARG A 1 152 ? 1.515 -9.551 12.121 1.00 97.25 152 ARG A CA 1
ATOM 1230 C C . ARG A 1 152 ? 1.782 -8.058 12.116 1.00 97.25 152 ARG A C 1
ATOM 1232 O O . ARG A 1 152 ? 2.607 -7.609 11.336 1.00 97.25 152 ARG A O 1
ATOM 1239 N N . ALA A 1 153 ? 1.157 -7.295 13.012 1.00 97.50 153 ALA A N 1
ATOM 1240 C CA . ALA A 1 153 ? 1.350 -5.851 13.065 1.00 97.50 153 ALA A CA 1
ATOM 1241 C C . ALA A 1 153 ? 2.824 -5.496 13.329 1.00 97.50 153 ALA A C 1
ATOM 1243 O O . ALA A 1 153 ? 3.371 -4.626 12.656 1.00 97.50 153 ALA A O 1
ATOM 1244 N N . ARG A 1 154 ? 3.500 -6.226 14.231 1.00 98.12 154 ARG A N 1
ATOM 1245 C CA . ARG A 1 154 ? 4.950 -6.089 14.460 1.00 98.12 154 ARG A CA 1
ATOM 1246 C C . ARG A 1 154 ? 5.774 -6.518 13.241 1.00 98.12 154 ARG A C 1
ATOM 1248 O O . ARG A 1 154 ? 6.624 -5.751 12.803 1.00 98.12 154 ARG A O 1
ATOM 1255 N N . SER A 1 155 ? 5.519 -7.707 12.690 1.00 98.06 155 SER A N 1
ATOM 1256 C CA . SER A 1 155 ? 6.261 -8.254 11.543 1.00 98.06 155 SER A CA 1
ATOM 1257 C C . SER A 1 155 ? 6.135 -7.378 10.296 1.00 98.06 155 SER A C 1
ATOM 1259 O O . SER A 1 155 ? 7.144 -7.021 9.699 1.00 98.06 155 SER A O 1
ATOM 1261 N N . PHE A 1 156 ? 4.922 -6.958 9.937 1.00 97.81 156 PHE A N 1
ATOM 1262 C CA . PHE A 1 156 ? 4.697 -6.083 8.790 1.00 97.81 156 PHE A CA 1
ATOM 1263 C C . PHE A 1 156 ? 5.306 -4.698 9.022 1.00 97.81 156 PHE A C 1
ATOM 1265 O O . PHE A 1 156 ? 5.921 -4.159 8.113 1.00 97.81 156 PHE A O 1
ATOM 1272 N N . ALA A 1 157 ? 5.228 -4.125 10.230 1.00 98.38 157 ALA A N 1
ATOM 1273 C CA . ALA A 1 157 ? 5.919 -2.865 10.508 1.00 98.38 157 ALA A CA 1
ATOM 1274 C C . ALA A 1 157 ? 7.449 -2.994 10.397 1.00 98.38 157 ALA A C 1
ATOM 1276 O O . ALA A 1 157 ? 8.081 -2.085 9.859 1.00 98.38 157 ALA A O 1
ATOM 1277 N N . ALA A 1 158 ? 8.046 -4.113 10.826 1.00 98.50 158 ALA A N 1
ATOM 1278 C CA . ALA A 1 158 ? 9.491 -4.350 10.726 1.00 98.50 158 ALA A CA 1
ATOM 1279 C C . ALA A 1 158 ? 10.016 -4.221 9.280 1.00 98.50 158 ALA A C 1
ATOM 1281 O O . ALA A 1 158 ? 11.073 -3.616 9.071 1.00 98.50 158 ALA A O 1
ATOM 1282 N N . MET A 1 159 ? 9.224 -4.672 8.295 1.00 97.81 159 MET A N 1
ATOM 1283 C CA . MET A 1 159 ? 9.497 -4.546 6.853 1.00 97.81 159 MET A CA 1
ATOM 1284 C C . MET A 1 159 ? 9.577 -3.095 6.353 1.00 97.81 159 MET A C 1
ATOM 1286 O O . MET A 1 159 ? 10.143 -2.852 5.289 1.00 97.81 159 MET A O 1
ATOM 1290 N N . PHE A 1 160 ? 9.018 -2.127 7.087 1.00 97.81 160 PHE A N 1
ATOM 1291 C CA . PHE A 1 160 ? 8.950 -0.713 6.688 1.00 97.81 160 PHE A CA 1
ATOM 1292 C C . PHE A 1 160 ? 9.699 0.241 7.617 1.00 97.81 160 PHE A C 1
ATOM 1294 O O . PHE A 1 160 ? 9.894 1.393 7.244 1.00 97.81 160 PHE A O 1
ATOM 1301 N N . ILE A 1 161 ? 10.161 -0.216 8.786 1.00 98.00 161 ILE A N 1
ATOM 1302 C CA . ILE A 1 161 ? 10.964 0.601 9.715 1.00 98.00 161 ILE A CA 1
ATOM 1303 C C . ILE A 1 161 ? 12.458 0.241 9.727 1.00 98.00 161 ILE A C 1
ATOM 1305 O O . ILE A 1 161 ? 13.229 0.865 10.451 1.00 98.00 161 ILE A O 1
ATOM 1309 N N . GLY A 1 162 ? 12.878 -0.731 8.908 1.00 95.75 162 GLY A N 1
ATOM 1310 C CA . GLY A 1 162 ? 14.275 -1.171 8.801 1.00 95.75 162 GLY A CA 1
ATOM 1311 C C . GLY A 1 162 ? 14.705 -2.186 9.867 1.00 95.75 162 GLY A C 1
ATOM 1312 O O . GLY A 1 162 ? 15.898 -2.330 10.119 1.00 95.75 162 GLY A O 1
ATOM 1313 N N . GLU A 1 163 ? 13.751 -2.877 10.499 1.00 97.50 163 GLU A N 1
ATOM 1314 C CA . GLU A 1 163 ? 14.028 -3.943 11.476 1.00 97.50 163 GLU A CA 1
ATOM 1315 C C . GLU A 1 163 ? 14.026 -5.349 10.858 1.00 97.50 163 GLU A C 1
ATOM 1317 O O . GLU A 1 163 ? 14.593 -6.267 11.448 1.00 97.50 163 GLU A O 1
ATOM 1322 N N . ASP A 1 164 ? 13.424 -5.526 9.678 1.00 97.69 164 ASP A N 1
ATOM 1323 C CA . ASP A 1 164 ? 13.491 -6.777 8.922 1.00 97.69 164 ASP A CA 1
ATOM 1324 C C . ASP A 1 164 ? 14.651 -6.733 7.899 1.00 97.69 164 ASP A C 1
ATOM 1326 O O . ASP A 1 164 ? 14.579 -5.984 6.918 1.00 97.69 164 ASP A O 1
ATOM 1330 N N . PRO A 1 165 ? 15.727 -7.526 8.081 1.00 96.06 165 PRO A N 1
ATOM 1331 C CA . PRO A 1 165 ? 16.853 -7.559 7.150 1.00 96.06 165 PRO A CA 1
ATOM 1332 C C . PRO A 1 165 ? 16.524 -8.250 5.815 1.00 96.06 165 PRO A C 1
ATOM 1334 O O . PRO A 1 165 ? 17.288 -8.092 4.862 1.00 96.06 165 PRO A O 1
ATOM 1337 N N . GLN A 1 166 ? 15.426 -9.010 5.727 1.00 96.06 166 GLN A N 1
ATOM 1338 C CA . GLN A 1 166 ? 14.942 -9.611 4.477 1.00 96.06 166 GLN A CA 1
ATOM 1339 C C . GLN A 1 166 ? 14.094 -8.623 3.665 1.00 96.06 166 GLN A C 1
ATOM 1341 O O . GLN A 1 166 ? 14.029 -8.740 2.443 1.00 96.06 166 GLN A O 1
ATOM 1346 N N . ALA A 1 167 ? 13.531 -7.601 4.318 1.00 97.31 167 ALA A N 1
ATOM 1347 C CA . ALA A 1 167 ? 12.704 -6.571 3.700 1.00 97.31 167 ALA A CA 1
ATOM 1348 C C . ALA A 1 167 ? 13.293 -5.149 3.860 1.00 97.31 167 ALA A C 1
ATOM 1350 O O . ALA A 1 167 ? 12.694 -4.300 4.524 1.00 97.31 167 ALA A O 1
ATOM 1351 N N . PRO A 1 168 ? 14.445 -4.822 3.232 1.00 96.62 168 PRO A N 1
ATOM 1352 C CA . PRO A 1 168 ? 15.101 -3.516 3.355 1.00 96.62 168 PRO A CA 1
ATOM 1353 C C . PRO A 1 168 ? 14.399 -2.422 2.521 1.00 96.62 168 PRO A C 1
ATOM 1355 O O . PRO A 1 168 ? 15.013 -1.804 1.643 1.00 96.62 168 PRO A O 1
ATOM 1358 N N . ASN A 1 169 ? 13.099 -2.196 2.755 1.00 98.06 169 ASN A N 1
ATOM 1359 C CA . ASN A 1 169 ? 12.286 -1.187 2.064 1.00 98.06 169 ASN A CA 1
ATOM 1360 C C . ASN A 1 169 ? 12.631 0.245 2.496 1.00 98.06 169 ASN A C 1
ATOM 1362 O O . ASN A 1 169 ? 12.492 1.166 1.695 1.00 98.06 169 ASN A O 1
ATOM 1366 N N . TRP A 1 170 ? 13.066 0.434 3.744 1.00 98.06 170 TRP A N 1
ATOM 1367 C CA . TRP A 1 170 ? 13.336 1.738 4.354 1.00 98.06 170 TRP A CA 1
ATOM 1368 C C . TRP A 1 170 ? 14.809 2.132 4.283 1.00 98.06 170 TRP A C 1
ATOM 1370 O O . TRP A 1 170 ? 15.692 1.319 4.554 1.00 98.06 170 TRP A O 1
ATOM 1380 N N . ASP A 1 171 ? 15.056 3.401 3.969 1.00 97.81 171 ASP A N 1
ATOM 1381 C CA . ASP A 1 171 ? 16.353 4.054 4.107 1.00 97.81 171 ASP A CA 1
ATOM 1382 C C . ASP A 1 171 ? 16.294 5.080 5.262 1.00 97.81 171 ASP A C 1
ATOM 1384 O O . ASP A 1 171 ? 15.587 6.092 5.151 1.00 97.81 171 ASP A O 1
ATOM 1388 N N . PRO A 1 172 ? 17.008 4.841 6.380 1.00 96.62 172 PRO A N 1
ATOM 1389 C CA . PRO A 1 172 ? 16.999 5.735 7.533 1.00 96.62 172 PRO A CA 1
ATOM 1390 C C . PRO A 1 172 ? 17.895 6.974 7.369 1.00 96.62 172 PRO A C 1
ATOM 1392 O O . PRO A 1 172 ? 17.694 7.937 8.106 1.00 96.62 172 PRO A O 1
ATOM 1395 N N . GLU A 1 173 ? 18.855 6.987 6.434 1.00 96.88 173 GLU A N 1
ATOM 1396 C CA . GLU A 1 173 ? 19.710 8.157 6.169 1.00 96.88 173 GLU A CA 1
ATOM 1397 C C . GLU A 1 173 ? 18.887 9.247 5.477 1.00 96.88 173 GLU A C 1
ATOM 1399 O O . GLU A 1 173 ? 18.862 10.403 5.908 1.00 96.88 173 GLU A O 1
ATOM 1404 N N . TYR A 1 174 ? 18.141 8.858 4.442 1.00 97.44 174 TYR A N 1
ATOM 1405 C CA . TYR A 1 174 ? 17.333 9.785 3.654 1.00 97.44 174 TYR A CA 1
ATOM 1406 C C . TYR A 1 174 ? 15.878 9.889 4.120 1.00 97.44 174 TYR A C 1
ATOM 1408 O O . TYR A 1 174 ? 15.168 10.777 3.645 1.00 97.44 174 TYR A O 1
ATOM 1416 N N . ARG A 1 175 ? 15.415 9.050 5.057 1.00 97.94 175 ARG A N 1
ATOM 1417 C CA . ARG A 1 175 ? 14.003 8.961 5.484 1.00 97.94 175 ARG A CA 1
ATOM 1418 C C . ARG A 1 175 ? 13.069 8.785 4.276 1.00 97.94 175 ARG A C 1
ATOM 1420 O O . ARG A 1 175 ? 12.228 9.650 3.992 1.00 97.94 175 ARG A O 1
ATOM 1427 N N . ILE A 1 176 ? 13.287 7.706 3.525 1.00 97.75 176 ILE A N 1
ATOM 1428 C CA . ILE A 1 176 ? 12.510 7.331 2.332 1.00 97.75 176 ILE A CA 1
ATOM 1429 C C . ILE A 1 176 ? 12.212 5.833 2.299 1.00 97.75 176 ILE A C 1
ATOM 1431 O O . ILE A 1 176 ? 13.008 5.016 2.764 1.00 97.75 176 ILE A O 1
ATOM 1435 N N . LEU A 1 177 ? 11.101 5.465 1.666 1.00 98.19 177 LEU A N 1
ATOM 1436 C CA . LEU A 1 177 ? 10.928 4.118 1.133 1.00 98.19 177 LEU A CA 1
ATOM 1437 C C . LEU A 1 177 ? 11.596 4.043 -0.249 1.00 98.19 177 LEU A C 1
ATOM 1439 O O . LEU A 1 177 ? 11.443 4.927 -1.084 1.00 98.19 177 LEU A O 1
ATOM 1443 N N . ARG A 1 178 ? 12.411 3.009 -0.471 1.00 98.00 178 ARG A N 1
ATOM 1444 C CA . ARG A 1 178 ? 13.423 2.959 -1.549 1.00 98.00 178 ARG A CA 1
ATOM 1445 C C . ARG A 1 178 ? 12.865 2.711 -2.960 1.00 98.00 178 ARG A C 1
ATOM 1447 O O . ARG A 1 178 ? 13.622 2.782 -3.924 1.00 98.00 178 ARG A O 1
ATOM 1454 N N . SER A 1 179 ? 11.578 2.398 -3.056 1.00 97.94 179 SER A N 1
ATOM 1455 C CA . SER A 1 179 ? 10.779 2.215 -4.273 1.00 97.94 179 SER A CA 1
ATOM 1456 C C . SER A 1 179 ? 9.327 2.549 -3.932 1.00 97.94 179 SER A C 1
ATOM 1458 O O . SER A 1 179 ? 8.949 2.326 -2.779 1.00 97.94 179 SER A O 1
ATOM 1460 N N . PRO A 1 180 ? 8.482 3.002 -4.879 1.00 96.44 180 PRO A N 1
ATOM 1461 C CA . PRO A 1 180 ? 7.040 3.039 -4.659 1.00 96.44 180 PRO A CA 1
ATOM 1462 C C . PRO A 1 180 ? 6.400 1.643 -4.630 1.00 96.44 180 PRO A C 1
ATOM 1464 O O . PRO A 1 180 ? 5.225 1.557 -4.302 1.00 96.44 180 PRO A O 1
ATOM 1467 N N . PHE A 1 181 ? 7.123 0.575 -4.999 1.00 97.31 181 PHE A N 1
ATOM 1468 C CA . PHE A 1 181 ? 6.641 -0.810 -4.999 1.00 97.31 181 PHE A CA 1
ATOM 1469 C C . PHE A 1 181 ? 7.366 -1.639 -3.934 1.00 97.31 181 PHE A C 1
ATOM 1471 O O . PHE A 1 181 ? 8.598 -1.749 -3.944 1.00 97.31 181 PHE A O 1
ATOM 1478 N N . HIS A 1 182 ? 6.601 -2.250 -3.031 1.00 96.06 182 HIS A N 1
ATOM 1479 C CA . HIS A 1 182 ? 7.110 -2.861 -1.804 1.00 96.06 182 HIS A CA 1
ATOM 1480 C C . HIS A 1 182 ? 6.792 -4.356 -1.718 1.00 96.06 182 HIS A C 1
ATOM 1482 O O . HIS A 1 182 ? 5.789 -4.820 -2.262 1.00 96.06 182 HIS A O 1
ATOM 1488 N N . SER A 1 183 ? 7.622 -5.097 -0.981 1.00 96.94 183 SER A N 1
ATOM 1489 C CA . SER A 1 183 ? 7.399 -6.510 -0.657 1.00 96.94 183 SER A CA 1
ATOM 1490 C C . SER A 1 183 ? 8.036 -6.897 0.686 1.00 96.94 183 SER A C 1
ATOM 1492 O O . SER A 1 183 ? 8.867 -6.156 1.229 1.00 96.94 183 SER A O 1
ATOM 1494 N N . SER A 1 184 ? 7.709 -8.086 1.193 1.00 97.19 184 SER A N 1
ATOM 1495 C CA . SER A 1 184 ? 8.406 -8.751 2.311 1.00 97.19 184 SER A CA 1
ATOM 1496 C C . SER A 1 184 ? 9.814 -9.248 1.960 1.00 97.19 184 SER A C 1
ATOM 1498 O O . SER A 1 184 ? 10.526 -9.742 2.826 1.00 97.19 184 SER A O 1
ATOM 1500 N N . GLN A 1 185 ? 10.229 -9.101 0.702 1.00 97.50 185 GLN A N 1
ATOM 1501 C CA . GLN A 1 185 ? 11.577 -9.384 0.203 1.00 97.50 185 GLN A CA 1
ATOM 1502 C C . GLN A 1 185 ? 12.307 -8.080 -0.193 1.00 97.50 185 GLN A C 1
ATOM 1504 O O . GLN A 1 185 ? 13.348 -8.100 -0.851 1.00 97.50 185 GLN A O 1
ATOM 1509 N N . GLY A 1 186 ? 11.753 -6.924 0.200 1.00 97.38 186 GLY A N 1
ATOM 1510 C CA . GLY A 1 186 ? 12.318 -5.597 -0.031 1.00 97.38 186 GLY A CA 1
ATOM 1511 C C . GLY A 1 186 ? 11.713 -4.836 -1.222 1.00 97.38 186 GLY A C 1
ATOM 1512 O O . GLY A 1 186 ? 10.671 -5.214 -1.764 1.00 97.38 186 GLY A O 1
ATOM 1513 N N . PRO A 1 187 ? 12.341 -3.717 -1.618 1.00 97.62 187 PRO A N 1
ATOM 1514 C CA . PRO A 1 187 ? 11.805 -2.810 -2.626 1.00 97.62 187 PRO A CA 1
ATOM 1515 C C . PRO A 1 187 ? 12.005 -3.370 -4.041 1.00 97.62 187 PRO A C 1
ATOM 1517 O O . PRO A 1 187 ? 13.081 -3.882 -4.364 1.00 97.62 187 PRO A O 1
ATOM 1520 N N . LYS A 1 188 ? 11.022 -3.201 -4.934 1.00 98.06 188 LYS A N 1
ATOM 1521 C CA . LYS A 1 188 ? 11.209 -3.527 -6.359 1.00 98.06 188 LYS A CA 1
ATOM 1522 C C . LYS A 1 188 ? 12.037 -2.420 -7.016 1.00 98.06 188 LYS A C 1
ATOM 1524 O O . LYS A 1 188 ? 11.510 -1.348 -7.297 1.00 98.06 188 LYS A O 1
ATOM 1529 N N . LEU A 1 189 ? 1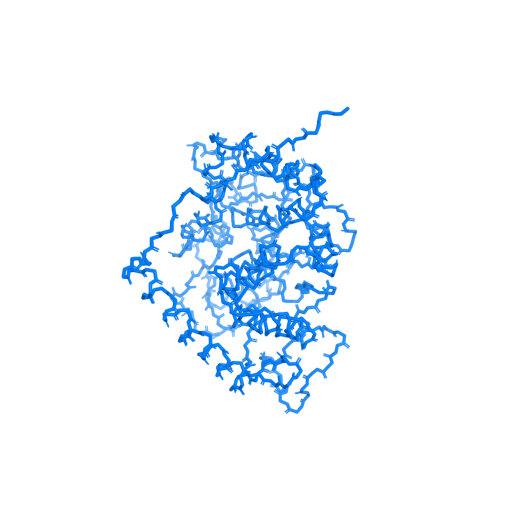3.333 -2.667 -7.223 1.00 97.75 189 LEU A N 1
ATOM 1530 C CA . LEU A 1 189 ? 14.297 -1.695 -7.781 1.00 97.75 189 LEU A CA 1
ATOM 1531 C C . LEU A 1 189 ? 14.573 -1.872 -9.285 1.00 97.75 189 LEU A C 1
ATOM 1533 O O . LEU A 1 189 ? 15.236 -1.018 -9.878 1.00 97.75 189 LEU A O 1
ATOM 1537 N N . HIS A 1 190 ? 14.088 -2.974 -9.868 1.00 97.69 190 HIS A N 1
ATOM 1538 C CA . HIS A 1 190 ? 14.328 -3.379 -11.252 1.00 97.69 190 HIS A CA 1
ATOM 1539 C C . HIS A 1 190 ? 13.044 -3.838 -11.949 1.00 97.69 190 HIS A C 1
ATOM 1541 O O . HIS A 1 190 ? 12.232 -4.563 -11.363 1.00 97.69 190 HIS A O 1
ATOM 1547 N N . ALA A 1 191 ? 12.884 -3.434 -13.206 1.00 95.75 191 ALA A N 1
ATOM 1548 C CA . ALA A 1 191 ? 11.813 -3.843 -14.102 1.00 95.75 191 ALA A CA 1
ATOM 1549 C C . ALA A 1 191 ? 12.329 -4.721 -15.248 1.00 95.75 191 ALA A C 1
ATOM 1551 O O . ALA A 1 191 ? 13.480 -4.629 -15.675 1.00 95.75 191 ALA A O 1
ATOM 1552 N N . ASP A 1 192 ? 11.428 -5.510 -15.826 1.00 95.19 192 ASP A N 1
ATOM 1553 C CA . ASP A 1 192 ? 11.581 -5.980 -17.195 1.00 95.19 192 ASP A CA 1
ATOM 1554 C C . ASP A 1 192 ? 10.868 -5.024 -18.176 1.00 95.19 192 ASP A C 1
ATOM 1556 O O . ASP A 1 192 ? 10.304 -3.986 -17.804 1.00 95.19 192 ASP A O 1
ATOM 1560 N N . ALA A 1 193 ? 10.896 -5.359 -19.467 1.00 94.00 193 ALA A N 1
ATOM 1561 C CA . ALA A 1 193 ? 10.241 -4.529 -20.473 1.00 94.00 193 ALA A CA 1
ATOM 1562 C C . ALA A 1 193 ? 8.701 -4.580 -20.391 1.00 94.00 193 ALA A C 1
ATOM 1564 O O . ALA A 1 193 ? 8.058 -3.586 -20.727 1.00 94.00 193 ALA A O 1
ATOM 1565 N N . GLU A 1 194 ? 8.113 -5.696 -19.948 1.00 91.38 194 GLU A N 1
ATOM 1566 C CA . GLU A 1 194 ? 6.660 -5.870 -19.803 1.00 91.38 194 GLU A CA 1
ATOM 1567 C C . GLU A 1 194 ? 6.114 -4.937 -18.713 1.00 91.38 194 GLU A C 1
ATOM 1569 O O . GLU A 1 194 ? 5.163 -4.180 -18.941 1.00 91.38 194 GLU A O 1
ATOM 1574 N N . TYR A 1 195 ? 6.773 -4.918 -17.555 1.00 91.25 195 TYR A N 1
ATOM 1575 C CA . TYR A 1 195 ? 6.414 -4.094 -16.409 1.00 91.25 195 TYR A CA 1
ATOM 1576 C C . TYR A 1 195 ? 6.582 -2.598 -16.695 1.00 91.25 195 TYR A C 1
ATOM 1578 O O . TYR A 1 195 ? 5.649 -1.813 -16.495 1.00 91.25 195 TYR A O 1
ATOM 1586 N N . ALA A 1 196 ? 7.726 -2.201 -17.266 1.00 93.38 196 ALA A N 1
ATOM 1587 C CA . ALA A 1 196 ? 7.952 -0.820 -17.690 1.00 93.38 196 ALA A CA 1
ATOM 1588 C C . ALA A 1 196 ? 6.913 -0.373 -18.740 1.00 93.38 196 ALA A C 1
ATOM 1590 O O . ALA A 1 196 ? 6.374 0.730 -18.648 1.00 93.38 196 ALA A O 1
ATOM 1591 N N . ASN A 1 197 ? 6.557 -1.232 -19.706 1.00 90.31 197 ASN A N 1
ATOM 1592 C CA . ASN A 1 197 ? 5.530 -0.917 -20.706 1.00 90.31 197 ASN A CA 1
ATOM 1593 C C . ASN A 1 197 ? 4.139 -0.741 -20.075 1.00 90.31 197 ASN A C 1
ATOM 1595 O O . ASN A 1 197 ? 3.402 0.177 -20.444 1.00 90.31 197 ASN A O 1
ATOM 1599 N N . THR A 1 198 ? 3.802 -1.594 -19.107 1.00 87.88 198 THR A N 1
ATOM 1600 C CA . THR A 1 198 ? 2.534 -1.549 -18.368 1.00 87.88 198 THR A CA 1
ATOM 1601 C C . THR A 1 198 ? 2.383 -0.226 -17.616 1.00 87.88 198 THR A C 1
ATOM 1603 O O . THR A 1 198 ? 1.346 0.427 -17.724 1.00 87.88 198 THR A O 1
ATOM 1606 N N . MET A 1 199 ? 3.425 0.232 -16.918 1.00 89.44 199 MET A N 1
ATOM 1607 C CA . MET A 1 199 ? 3.358 1.482 -16.149 1.00 89.44 199 MET A CA 1
ATOM 1608 C C . MET A 1 199 ? 3.454 2.740 -17.027 1.00 89.44 199 MET A C 1
ATOM 1610 O O . MET A 1 199 ? 2.763 3.724 -16.759 1.00 89.44 199 MET A O 1
ATOM 1614 N N . LEU A 1 200 ? 4.258 2.720 -18.097 1.00 90.19 200 LEU A N 1
ATOM 1615 C CA . LEU A 1 200 ? 4.474 3.893 -18.956 1.00 90.19 200 LEU A CA 1
ATOM 1616 C C . LEU A 1 200 ? 3.370 4.111 -20.002 1.00 90.19 200 LEU A C 1
ATOM 1618 O O . LEU A 1 200 ? 3.053 5.258 -20.306 1.00 90.19 200 LEU A O 1
ATOM 1622 N N . LEU A 1 201 ? 2.784 3.045 -20.562 1.00 85.06 201 LEU A N 1
ATOM 1623 C CA . LEU A 1 201 ? 1.823 3.126 -21.679 1.00 85.06 201 LEU A CA 1
ATOM 1624 C C . LEU A 1 201 ? 0.458 2.472 -21.388 1.00 85.06 201 LEU A C 1
ATOM 1626 O O . LEU A 1 201 ? -0.407 2.457 -22.266 1.00 85.06 201 LEU A O 1
ATOM 1630 N N . ALA A 1 202 ? 0.244 1.945 -20.176 1.00 69.12 202 ALA A N 1
ATOM 1631 C CA . ALA A 1 202 ? -1.000 1.291 -19.743 1.00 69.12 202 ALA A CA 1
ATOM 1632 C C . ALA A 1 202 ? -1.477 0.130 -20.645 1.00 69.12 202 ALA A C 1
ATOM 1634 O O . ALA A 1 202 ? -2.661 -0.212 -20.664 1.00 69.12 202 ALA A O 1
ATOM 1635 N N . GLY A 1 203 ? -0.563 -0.487 -21.400 1.00 59.16 203 GLY A N 1
ATOM 1636 C CA . GLY A 1 203 ? -0.850 -1.705 -22.153 1.00 59.16 203 GLY A CA 1
ATOM 1637 C C . GLY A 1 203 ? -0.882 -2.918 -21.224 1.00 59.16 203 GLY A C 1
ATOM 1638 O O . GLY A 1 203 ? -0.024 -3.039 -20.357 1.00 59.16 203 GLY A O 1
ATOM 1639 N N . ARG A 1 204 ? -1.819 -3.855 -21.439 1.00 62.28 204 ARG A N 1
ATOM 1640 C CA . ARG A 1 204 ? -1.895 -5.135 -20.690 1.00 62.28 204 ARG A CA 1
ATOM 1641 C C . ARG A 1 204 ? -0.685 -6.072 -20.903 1.00 62.28 204 ARG A C 1
ATOM 1643 O O . ARG A 1 204 ? -0.653 -7.143 -20.313 1.00 62.28 204 ARG A O 1
ATOM 1650 N N . GLY A 1 205 ? 0.242 -5.694 -21.783 1.00 71.75 205 GLY A N 1
ATOM 1651 C CA . GLY A 1 205 ? 1.488 -6.390 -22.097 1.00 71.75 205 GLY A CA 1
ATOM 1652 C C . GLY A 1 205 ? 2.202 -5.745 -23.289 1.00 71.75 205 GLY A C 1
ATOM 1653 O O . GLY A 1 205 ? 1.675 -4.799 -23.896 1.00 71.75 205 GLY A O 1
ATOM 1654 N N . LEU A 1 206 ? 3.396 -6.224 -23.644 1.00 82.25 206 LEU A N 1
ATOM 1655 C CA . LEU A 1 206 ? 4.159 -5.718 -24.794 1.00 82.25 206 LEU A CA 1
ATOM 1656 C C . LEU A 1 206 ? 3.375 -5.887 -26.106 1.00 82.25 206 LEU A C 1
ATOM 1658 O O . LEU A 1 206 ? 2.922 -6.973 -26.461 1.00 82.25 206 LEU A O 1
ATOM 1662 N N . GLY A 1 207 ? 3.212 -4.789 -26.848 1.00 75.25 207 GLY A N 1
ATOM 1663 C CA . GLY A 1 207 ? 2.436 -4.760 -28.095 1.00 75.25 207 GLY A CA 1
ATOM 1664 C C . GLY A 1 207 ? 0.912 -4.736 -27.917 1.00 75.25 207 GLY A C 1
ATOM 1665 O O . GLY A 1 207 ? 0.199 -4.687 -28.920 1.00 75.25 207 GLY A O 1
ATOM 1666 N N . GLY A 1 208 ? 0.406 -4.724 -26.679 1.00 75.00 208 GLY A N 1
ATOM 1667 C CA . GLY A 1 208 ? -1.004 -4.465 -26.393 1.00 75.00 208 GLY A CA 1
ATOM 1668 C C . GLY A 1 208 ? -1.430 -3.039 -26.767 1.00 75.00 208 GLY A C 1
ATOM 1669 O O . GLY A 1 208 ? -0.603 -2.135 -26.899 1.00 75.00 208 GLY A O 1
ATOM 1670 N N . GLN A 1 209 ? -2.738 -2.820 -26.920 1.00 71.81 209 GLN A N 1
ATOM 1671 C CA . GLN A 1 209 ? -3.283 -1.474 -27.121 1.00 71.81 209 GLN A CA 1
ATOM 1672 C C . GLN A 1 209 ? -3.042 -0.608 -25.875 1.00 71.81 209 GLN A C 1
ATOM 1674 O O . GLN A 1 209 ? -3.262 -1.062 -24.751 1.00 71.81 209 GLN A O 1
ATOM 1679 N N . ALA A 1 210 ? -2.609 0.638 -26.084 1.00 68.81 210 ALA A N 1
ATOM 1680 C CA . ALA A 1 210 ? -2.524 1.636 -25.022 1.00 68.81 210 ALA A CA 1
ATOM 1681 C C . ALA A 1 210 ? -3.931 1.975 -24.502 1.00 68.81 210 ALA A C 1
ATOM 1683 O O . ALA A 1 210 ? -4.882 2.060 -25.283 1.00 68.81 210 ALA A O 1
ATOM 1684 N N . ASN A 1 211 ? -4.062 2.165 -23.190 1.00 69.44 211 ASN A N 1
ATOM 1685 C CA . ASN A 1 211 ? -5.345 2.347 -22.511 1.00 69.44 211 ASN A CA 1
ATOM 1686 C C . ASN A 1 211 ? -5.492 3.778 -21.959 1.00 69.44 211 ASN A C 1
ATOM 1688 O O . ASN A 1 211 ? -4.506 4.413 -21.588 1.00 69.44 211 ASN A O 1
ATOM 1692 N N . TYR A 1 212 ? -6.730 4.271 -21.859 1.00 60.41 212 TYR A N 1
ATOM 1693 C CA . TYR A 1 212 ? -7.061 5.576 -21.275 1.00 60.41 212 TYR A CA 1
ATOM 1694 C C . TYR A 1 212 ? -6.800 5.652 -19.758 1.00 60.41 212 TYR A C 1
ATOM 1696 O O . TYR A 1 212 ? -6.689 6.752 -19.224 1.00 60.41 212 TYR A O 1
ATOM 1704 N N . TYR A 1 213 ? -6.619 4.507 -19.082 1.00 59.41 213 TYR A N 1
ATOM 1705 C CA . TYR A 1 213 ? -5.995 4.373 -17.749 1.00 59.41 213 TYR A CA 1
ATOM 1706 C C . TYR A 1 213 ? -4.490 4.767 -17.761 1.00 59.41 213 TYR A C 1
ATOM 1708 O O . TYR A 1 213 ? -3.646 4.107 -17.156 1.00 59.41 213 TYR A O 1
ATOM 1716 N N . GLY A 1 214 ? -4.135 5.782 -18.548 1.00 58.56 214 GLY A N 1
ATOM 1717 C CA . GLY A 1 214 ? -2.809 5.977 -19.124 1.00 58.56 214 GLY A CA 1
ATOM 1718 C C . GLY A 1 214 ? -1.731 6.447 -18.150 1.00 58.56 214 GLY A C 1
ATOM 1719 O O . GLY A 1 214 ? -2.008 7.182 -17.207 1.00 58.56 214 GLY A O 1
ATOM 1720 N N . VAL A 1 215 ? -0.482 6.093 -18.478 1.00 79.94 215 VAL A N 1
ATOM 1721 C CA . VAL A 1 215 ? 0.758 6.713 -17.970 1.00 79.94 215 VAL A CA 1
ATOM 1722 C C . VAL A 1 215 ? 0.794 6.811 -16.436 1.00 79.94 215 VAL A C 1
ATOM 1724 O O . VAL A 1 215 ? 0.773 7.896 -15.851 1.00 79.94 215 VAL A O 1
ATOM 1727 N N . ARG A 1 216 ? 0.865 5.649 -15.772 1.00 88.12 216 ARG A N 1
ATOM 1728 C CA . ARG A 1 216 ? 0.980 5.535 -14.306 1.00 88.12 216 ARG A CA 1
ATOM 1729 C C . ARG A 1 216 ? 2.273 6.164 -13.776 1.00 88.12 216 ARG A C 1
ATOM 1731 O O . ARG A 1 216 ? 2.282 6.650 -12.653 1.00 88.12 216 ARG A O 1
ATOM 1738 N N . ALA A 1 217 ? 3.321 6.215 -14.598 1.00 91.56 217 ALA A N 1
ATOM 1739 C CA . ALA A 1 217 ? 4.554 6.963 -14.359 1.00 91.56 217 ALA A CA 1
ATOM 1740 C C . ALA A 1 217 ? 5.079 7.572 -15.670 1.00 91.56 217 ALA A C 1
ATOM 1742 O O . ALA A 1 217 ? 4.698 7.142 -16.758 1.00 91.56 217 ALA A O 1
ATOM 1743 N N . SER A 1 218 ? 5.976 8.554 -15.581 1.00 92.56 218 SER A N 1
ATOM 1744 C CA . SER A 1 218 ? 6.556 9.262 -16.729 1.00 92.56 218 SER A CA 1
ATOM 1745 C C . SER A 1 218 ? 8.086 9.186 -16.743 1.00 92.56 218 SER A C 1
ATOM 1747 O O . SER A 1 218 ? 8.722 9.125 -15.692 1.00 92.56 218 SER A O 1
ATOM 1749 N N . LEU A 1 219 ? 8.693 9.292 -17.930 1.00 95.81 219 LEU A N 1
ATOM 1750 C CA . LEU A 1 219 ? 10.144 9.461 -18.131 1.00 95.81 219 LEU A CA 1
ATOM 1751 C C . LEU A 1 219 ? 10.539 10.901 -18.532 1.00 95.81 219 LEU A C 1
ATOM 1753 O O . LEU A 1 219 ? 11.694 11.163 -18.881 1.00 95.81 219 LEU A O 1
ATOM 1757 N N . TYR A 1 220 ? 9.595 11.847 -18.486 1.00 94.50 220 TYR A N 1
ATOM 1758 C CA . TYR A 1 220 ? 9.858 13.277 -18.677 1.00 94.50 220 TYR A CA 1
ATOM 1759 C C . TYR A 1 220 ? 10.795 13.809 -17.567 1.00 94.50 220 TYR A C 1
ATOM 1761 O O . TYR A 1 220 ? 10.589 13.442 -16.406 1.00 94.50 220 TYR A O 1
ATOM 1769 N N . PRO A 1 221 ? 11.789 14.673 -17.864 1.00 95.56 221 PRO A N 1
ATOM 1770 C CA . PRO A 1 221 ? 12.020 15.387 -19.130 1.00 95.56 221 PRO A CA 1
ATOM 1771 C C . PRO A 1 221 ? 12.852 14.627 -20.172 1.00 95.56 221 PRO A C 1
ATOM 1773 O O . PRO A 1 221 ? 12.839 15.012 -21.343 1.00 95.56 221 PRO A O 1
ATOM 1776 N N . ILE A 1 222 ? 13.539 13.555 -19.765 1.00 97.00 222 ILE A N 1
ATOM 1777 C CA . ILE A 1 222 ? 14.544 12.839 -20.569 1.00 97.00 222 ILE A CA 1
ATOM 1778 C C . ILE A 1 222 ? 13.910 12.172 -21.798 1.00 97.00 222 ILE A C 1
ATOM 1780 O O . ILE A 1 222 ? 14.442 12.261 -22.905 1.00 97.00 222 ILE A O 1
ATOM 1784 N N . VAL A 1 223 ? 12.742 11.544 -21.632 1.00 96.12 223 VAL A N 1
ATOM 1785 C CA . VAL A 1 223 ? 11.926 11.032 -22.742 1.00 96.12 223 VAL A CA 1
ATOM 1786 C C . VAL A 1 223 ? 10.590 11.765 -22.732 1.00 96.12 223 VAL A C 1
ATOM 1788 O O . VAL A 1 223 ? 9.715 11.485 -21.918 1.00 96.12 223 VAL A O 1
ATOM 1791 N N . LYS A 1 224 ? 10.449 12.738 -23.640 1.00 92.56 224 LYS A N 1
ATOM 1792 C CA . LYS A 1 224 ? 9.255 13.597 -23.742 1.00 92.56 224 LYS A CA 1
ATOM 1793 C C . LYS A 1 224 ? 8.071 12.895 -24.404 1.00 92.56 224 LYS A C 1
ATOM 1795 O O . LYS A 1 224 ? 6.941 13.095 -23.986 1.00 92.56 224 LYS A O 1
ATOM 1800 N N . ASN A 1 225 ? 8.350 12.076 -25.416 1.00 89.81 225 ASN A N 1
ATOM 1801 C CA . ASN A 1 225 ? 7.381 11.243 -26.119 1.00 89.81 225 ASN A CA 1
ATOM 1802 C C . ASN A 1 225 ? 7.986 9.840 -26.224 1.00 89.81 225 ASN A C 1
ATOM 1804 O O . ASN A 1 225 ? 9.076 9.699 -26.779 1.00 89.81 225 ASN A O 1
ATOM 1808 N N . LEU A 1 226 ? 7.317 8.830 -25.668 1.00 91.25 226 LEU A N 1
ATOM 1809 C CA . LEU A 1 226 ? 7.741 7.433 -25.762 1.00 91.25 226 LEU A CA 1
ATOM 1810 C C . LEU A 1 226 ? 7.070 6.770 -26.970 1.00 91.25 226 LEU A C 1
ATOM 1812 O O . LEU A 1 226 ? 5.866 6.915 -27.180 1.00 91.25 226 LEU A O 1
ATOM 1816 N N . GLU A 1 227 ? 7.843 6.036 -27.764 1.00 90.06 227 GLU A N 1
ATOM 1817 C CA . GLU A 1 227 ? 7.341 5.331 -28.942 1.00 90.06 227 GLU A CA 1
ATOM 1818 C C . GLU A 1 227 ? 6.582 4.063 -28.517 1.00 90.06 227 GLU A C 1
ATOM 1820 O O . GLU A 1 227 ? 7.095 3.286 -27.720 1.00 90.06 227 GLU A O 1
ATOM 1825 N N . THR A 1 228 ? 5.396 3.776 -29.062 1.00 87.25 228 THR A N 1
ATOM 1826 C CA . THR A 1 228 ? 4.555 2.649 -28.585 1.00 87.25 228 THR A CA 1
ATOM 1827 C C . THR A 1 228 ? 5.196 1.262 -28.698 1.00 87.25 228 THR A C 1
ATOM 1829 O O . THR A 1 228 ? 4.823 0.360 -27.953 1.00 87.25 228 THR A O 1
ATOM 1832 N N . ARG A 1 229 ? 6.165 1.082 -29.604 1.00 89.31 229 ARG A N 1
ATOM 1833 C CA . ARG A 1 229 ? 6.935 -0.162 -29.797 1.00 89.31 229 ARG A CA 1
ATOM 1834 C C . ARG A 1 229 ? 8.422 -0.000 -29.442 1.00 89.31 229 ARG A C 1
ATOM 1836 O O . ARG A 1 229 ? 9.281 -0.673 -30.007 1.00 89.31 229 ARG A O 1
ATOM 1843 N N . TRP A 1 230 ? 8.735 0.879 -28.482 1.00 92.00 230 TRP A N 1
ATOM 1844 C CA . TRP A 1 230 ? 10.092 1.160 -27.972 1.00 92.00 230 TRP A CA 1
ATOM 1845 C C . TRP A 1 230 ? 10.927 -0.096 -27.654 1.00 92.00 230 TRP A C 1
ATOM 1847 O O . TRP A 1 230 ? 12.153 -0.085 -27.758 1.00 92.00 230 TRP A O 1
ATOM 1857 N N . PHE A 1 231 ? 10.256 -1.186 -27.286 1.00 92.56 231 PHE A N 1
ATOM 1858 C CA . PHE A 1 231 ? 10.834 -2.470 -26.909 1.00 92.56 231 PHE A CA 1
ATOM 1859 C C . PHE A 1 231 ? 11.345 -3.326 -28.082 1.00 92.56 231 PHE A C 1
ATOM 1861 O O . PHE A 1 231 ? 12.036 -4.317 -27.834 1.00 92.56 231 PHE A O 1
ATOM 1868 N N . GLU A 1 232 ? 11.013 -3.023 -29.341 1.00 94.06 232 GLU A N 1
ATOM 1869 C CA . GLU A 1 232 ? 11.445 -3.846 -30.487 1.00 94.06 232 GLU A CA 1
ATOM 1870 C C . GLU A 1 232 ? 12.928 -3.685 -30.815 1.00 94.06 232 GLU A C 1
ATOM 1872 O O . GLU A 1 232 ? 13.588 -4.647 -31.200 1.00 94.06 232 GLU A O 1
ATOM 1877 N N . ASN A 1 233 ? 13.474 -2.486 -30.618 1.00 96.94 233 ASN A N 1
ATOM 1878 C CA . ASN A 1 233 ? 14.902 -2.237 -30.750 1.00 96.94 233 ASN A CA 1
ATOM 1879 C C . ASN A 1 233 ? 15.602 -2.614 -29.425 1.00 96.94 233 ASN A C 1
ATOM 1881 O O . ASN A 1 233 ? 15.301 -1.993 -28.405 1.00 96.94 233 ASN A O 1
ATOM 1885 N N . PRO A 1 234 ? 16.551 -3.574 -29.396 1.00 97.56 234 PRO A N 1
ATOM 1886 C CA . PRO A 1 234 ? 17.174 -4.024 -28.146 1.00 97.56 234 PRO A CA 1
ATOM 1887 C C . PRO A 1 234 ? 17.918 -2.925 -27.372 1.00 97.56 234 PRO A C 1
ATOM 1889 O O . PRO A 1 234 ? 17.874 -2.904 -26.142 1.00 97.56 234 PRO A O 1
ATOM 1892 N N . ALA A 1 235 ? 18.562 -1.984 -28.070 1.00 98.12 235 ALA A N 1
ATOM 1893 C CA . ALA A 1 235 ? 19.270 -0.873 -27.435 1.00 98.12 235 ALA A CA 1
ATOM 1894 C C . ALA A 1 235 ? 18.290 0.139 -26.818 1.00 98.12 235 ALA A C 1
ATOM 1896 O O . ALA A 1 235 ? 18.481 0.564 -25.677 1.00 98.12 235 ALA A O 1
ATOM 1897 N N . ARG A 1 236 ? 17.197 0.466 -27.526 1.00 97.19 236 ARG A N 1
ATOM 1898 C CA . ARG A 1 236 ? 16.116 1.315 -26.994 1.00 97.19 236 ARG A CA 1
ATOM 1899 C C . ARG A 1 236 ? 15.395 0.634 -25.831 1.00 97.19 236 ARG A C 1
ATOM 1901 O O . ARG A 1 236 ? 15.143 1.293 -24.828 1.00 97.19 236 ARG A O 1
ATOM 1908 N N . ARG A 1 237 ? 15.143 -0.679 -25.916 1.00 97.31 237 ARG A N 1
ATOM 1909 C CA . ARG A 1 237 ? 14.584 -1.480 -24.817 1.00 97.31 237 ARG A CA 1
ATOM 1910 C C . ARG A 1 237 ? 15.424 -1.325 -23.554 1.00 97.31 237 ARG A C 1
ATOM 1912 O O . ARG A 1 237 ? 14.877 -0.955 -22.520 1.00 97.31 237 ARG A O 1
ATOM 1919 N N . LYS A 1 238 ? 16.741 -1.553 -23.648 1.00 98.38 238 LYS A N 1
ATOM 1920 C CA . LYS A 1 238 ? 17.642 -1.396 -22.500 1.00 98.38 238 LYS A CA 1
ATOM 1921 C C . LYS A 1 238 ? 17.606 0.036 -21.958 1.00 98.38 238 LYS A C 1
ATOM 1923 O O . LYS A 1 238 ? 17.404 0.217 -20.767 1.00 98.38 238 LYS A O 1
ATOM 1928 N N . GLN A 1 239 ? 17.716 1.042 -22.830 1.00 98.31 239 GLN A N 1
ATOM 1929 C CA . GLN A 1 239 ? 17.683 2.453 -22.434 1.00 98.31 239 GLN A CA 1
ATOM 1930 C C . GLN A 1 239 ? 16.411 2.822 -21.651 1.00 98.31 239 GLN A C 1
ATOM 1932 O O . GLN A 1 239 ? 16.495 3.537 -20.657 1.00 98.31 239 GLN A O 1
ATOM 1937 N N . ILE A 1 240 ? 15.236 2.370 -22.097 1.00 97.75 240 ILE A N 1
ATOM 1938 C CA . ILE A 1 240 ? 13.962 2.691 -21.442 1.00 97.75 240 ILE A CA 1
ATOM 1939 C C . ILE A 1 240 ? 13.813 1.955 -20.106 1.00 97.75 240 ILE A C 1
ATOM 1941 O O . ILE A 1 240 ? 13.346 2.573 -19.154 1.00 97.75 240 ILE A O 1
ATOM 1945 N N . VAL A 1 241 ? 14.257 0.698 -19.998 1.00 98.12 241 VAL A N 1
ATOM 1946 C CA . VAL A 1 241 ? 14.266 -0.038 -18.719 1.00 98.12 241 VAL A CA 1
ATOM 1947 C C . VAL A 1 241 ? 15.253 0.593 -17.728 1.00 98.12 241 VAL A C 1
ATOM 1949 O O . VAL A 1 241 ? 14.850 0.924 -16.619 1.00 98.12 241 VAL A O 1
ATOM 1952 N N . ASP A 1 242 ? 16.490 0.893 -18.145 1.00 98.31 242 ASP A N 1
ATOM 1953 C CA . ASP A 1 242 ? 17.492 1.582 -17.309 1.00 98.31 242 ASP A CA 1
ATOM 1954 C C . ASP A 1 242 ? 16.974 2.942 -16.784 1.00 98.31 242 ASP A C 1
ATOM 1956 O O . ASP A 1 242 ? 17.281 3.358 -15.664 1.00 98.31 242 ASP A O 1
ATOM 1960 N N . LEU A 1 243 ? 16.197 3.666 -17.602 1.00 97.94 243 LEU A N 1
ATOM 1961 C CA . LEU A 1 243 ? 15.542 4.911 -17.195 1.00 97.94 243 LEU A CA 1
ATOM 1962 C C . LEU A 1 243 ? 14.350 4.664 -16.266 1.00 97.94 243 LEU A C 1
ATOM 1964 O O . LEU A 1 243 ? 14.179 5.418 -15.315 1.00 97.94 243 LEU A O 1
ATOM 1968 N N . PHE A 1 244 ? 13.533 3.643 -16.513 1.00 97.50 244 PHE A N 1
ATOM 1969 C CA . PHE A 1 244 ? 12.391 3.316 -15.662 1.00 97.50 244 PHE A CA 1
ATOM 1970 C C . PHE A 1 244 ? 12.841 2.927 -14.249 1.00 97.50 244 PHE A C 1
ATOM 1972 O O . PHE A 1 244 ? 12.364 3.518 -13.280 1.00 97.50 244 PHE A O 1
ATOM 1979 N N . ASP A 1 245 ? 13.833 2.042 -14.137 1.00 97.94 245 ASP A N 1
ATOM 1980 C CA . ASP A 1 245 ? 14.465 1.670 -12.870 1.00 97.94 245 ASP A CA 1
ATOM 1981 C C . ASP A 1 245 ? 14.901 2.920 -12.093 1.00 97.94 245 ASP A C 1
ATOM 1983 O O . ASP A 1 245 ? 14.452 3.174 -10.976 1.00 97.94 245 ASP A O 1
ATOM 1987 N N . ARG A 1 246 ? 15.718 3.768 -12.726 1.00 96.81 246 ARG A N 1
ATOM 1988 C CA . ARG A 1 246 ? 16.328 4.943 -12.091 1.00 96.81 246 ARG A CA 1
ATOM 1989 C C . ARG A 1 246 ? 15.346 6.078 -11.768 1.00 96.81 246 ARG A C 1
ATOM 1991 O O . ARG A 1 246 ? 15.618 6.856 -10.859 1.00 96.81 246 ARG A O 1
ATOM 1998 N N . LEU A 1 247 ? 14.264 6.241 -12.536 1.00 96.56 247 LEU A N 1
ATOM 1999 C CA . LEU A 1 247 ? 13.340 7.383 -12.413 1.00 96.56 247 LEU A CA 1
ATOM 2000 C C . LEU A 1 247 ? 12.012 7.061 -11.719 1.00 96.56 247 LEU A C 1
ATOM 2002 O O . LEU A 1 247 ? 11.320 8.001 -11.316 1.00 96.56 247 LEU A O 1
ATOM 2006 N N . VAL A 1 248 ? 11.634 5.781 -11.652 1.00 96.00 248 VAL A N 1
ATOM 2007 C CA . VAL A 1 248 ? 10.318 5.320 -11.175 1.00 96.00 248 VAL A CA 1
ATOM 2008 C C . VAL A 1 248 ? 10.436 4.261 -10.077 1.00 96.00 248 VAL A C 1
ATOM 2010 O O . VAL A 1 248 ? 9.595 4.250 -9.185 1.00 96.00 248 VAL A O 1
ATOM 2013 N N . LEU A 1 249 ? 11.452 3.389 -10.108 1.00 97.38 249 LEU A N 1
ATOM 2014 C CA . LEU A 1 249 ? 11.626 2.335 -9.095 1.00 97.38 249 LEU A CA 1
ATOM 2015 C C . LEU A 1 249 ? 12.640 2.669 -8.001 1.00 97.38 249 LEU A C 1
ATOM 2017 O O . LEU A 1 249 ? 12.541 2.136 -6.906 1.00 97.38 249 LEU A O 1
ATOM 2021 N N . GLN A 1 250 ? 13.610 3.537 -8.271 1.00 97.31 250 GLN A N 1
ATOM 2022 C CA . GLN A 1 250 ? 14.669 3.922 -7.328 1.00 97.31 250 GLN A CA 1
ATOM 2023 C C . GLN A 1 250 ? 14.396 5.320 -6.748 1.00 97.31 250 GLN A C 1
ATOM 2025 O O . GLN A 1 250 ? 15.252 6.210 -6.743 1.00 97.31 250 GLN A O 1
ATOM 2030 N N . CYS A 1 251 ? 13.153 5.521 -6.310 1.00 96.44 251 CYS A N 1
ATOM 2031 C CA . CYS A 1 251 ? 12.636 6.763 -5.746 1.00 96.44 251 CYS A CA 1
ATOM 2032 C C . CYS A 1 251 ? 11.501 6.489 -4.749 1.00 96.44 251 CYS A C 1
ATOM 2034 O O . CYS A 1 251 ? 10.888 5.426 -4.787 1.00 96.44 251 CYS A O 1
ATOM 2036 N N . ASP A 1 252 ? 11.165 7.480 -3.929 1.00 97.62 252 ASP A N 1
ATOM 2037 C CA . ASP A 1 252 ? 9.953 7.498 -3.109 1.00 97.62 252 ASP A CA 1
ATOM 2038 C C . ASP A 1 252 ? 8.892 8.441 -3.701 1.00 97.62 252 ASP A C 1
ATOM 2040 O O . ASP A 1 252 ? 9.205 9.375 -4.452 1.00 97.62 252 ASP A O 1
ATOM 2044 N N . THR A 1 253 ? 7.630 8.203 -3.338 1.00 95.56 253 THR A N 1
ATOM 2045 C CA . THR A 1 253 ? 6.449 8.938 -3.816 1.00 95.56 253 THR A CA 1
ATOM 2046 C C . THR A 1 253 ? 5.475 9.226 -2.659 1.00 95.56 253 THR A C 1
ATOM 2048 O O . THR A 1 253 ? 5.393 8.435 -1.720 1.00 95.56 253 THR A O 1
ATOM 2051 N N . PRO A 1 254 ? 4.656 10.296 -2.703 1.00 94.06 254 PRO A N 1
ATOM 2052 C CA . PRO A 1 254 ? 3.680 10.609 -1.652 1.00 94.06 254 PRO A CA 1
ATOM 2053 C C . PRO A 1 254 ? 2.622 9.526 -1.424 1.00 94.06 254 PRO A C 1
ATOM 2055 O O . PRO A 1 254 ? 1.965 9.517 -0.388 1.00 94.06 254 PRO A O 1
ATOM 2058 N N . ASN A 1 255 ? 2.433 8.617 -2.381 1.00 92.81 255 ASN A N 1
ATOM 2059 C CA . ASN A 1 255 ? 1.555 7.464 -2.231 1.00 92.81 255 ASN A CA 1
ATOM 2060 C C . ASN A 1 255 ? 2.050 6.511 -1.123 1.00 92.81 255 ASN A C 1
ATOM 2062 O O . ASN A 1 255 ? 1.256 6.053 -0.299 1.00 92.81 255 ASN A O 1
ATOM 2066 N N . SER A 1 256 ? 3.369 6.327 -1.015 1.00 95.19 256 SER A N 1
ATOM 2067 C CA . SER A 1 256 ? 4.036 5.541 0.028 1.00 95.19 256 SER A CA 1
ATOM 2068 C C . SER A 1 256 ? 3.736 6.026 1.461 1.00 95.19 256 SER A C 1
ATOM 2070 O O . SER A 1 256 ? 3.881 5.262 2.413 1.00 95.19 256 SER A O 1
ATOM 2072 N N . LEU A 1 257 ? 3.246 7.264 1.659 1.00 94.44 257 LEU A N 1
ATOM 2073 C CA . LEU A 1 257 ? 2.875 7.795 2.984 1.00 94.44 257 LEU A CA 1
ATOM 2074 C C . LEU A 1 257 ? 1.824 6.956 3.721 1.00 94.44 257 LEU A C 1
ATOM 2076 O O . LEU A 1 257 ? 1.768 7.014 4.952 1.00 94.44 257 LEU A O 1
ATOM 2080 N N . ALA A 1 258 ? 1.007 6.152 3.035 1.00 92.50 258 ALA A N 1
ATOM 2081 C CA . ALA A 1 258 ? 0.074 5.260 3.725 1.00 92.50 258 ALA A CA 1
ATOM 2082 C C . ALA A 1 258 ? 0.738 4.064 4.429 1.00 92.50 258 ALA A C 1
ATOM 2084 O O . ALA A 1 258 ? 0.082 3.441 5.265 1.00 92.50 258 ALA A O 1
ATOM 2085 N N . ALA A 1 259 ? 2.045 3.841 4.249 1.00 95.56 259 ALA A N 1
ATOM 2086 C CA . ALA A 1 259 ? 2.850 3.017 5.155 1.00 95.56 259 ALA A CA 1
ATOM 2087 C C . ALA A 1 259 ? 2.706 3.451 6.621 1.00 95.56 259 ALA A C 1
ATOM 2089 O O . ALA A 1 259 ? 2.722 2.626 7.537 1.00 95.56 259 ALA A O 1
ATOM 2090 N N . THR A 1 260 ? 2.456 4.744 6.860 1.00 96.31 260 THR A N 1
ATOM 2091 C CA . THR A 1 260 ? 2.176 5.253 8.205 1.00 96.31 260 THR A CA 1
ATOM 2092 C C . THR A 1 260 ? 0.934 4.632 8.845 1.00 96.31 260 THR A C 1
ATOM 2094 O O . THR A 1 260 ? 0.891 4.565 10.070 1.00 96.31 260 THR A O 1
ATOM 2097 N N . ALA A 1 261 ? -0.054 4.144 8.083 1.00 94.06 261 ALA A N 1
ATOM 2098 C CA . ALA A 1 261 ? -1.212 3.436 8.634 1.00 94.06 261 ALA A CA 1
ATOM 2099 C C . ALA A 1 261 ? -0.817 2.052 9.174 1.00 94.06 261 ALA A C 1
ATOM 2101 O O . ALA A 1 261 ? -1.135 1.735 10.319 1.00 94.06 261 ALA A O 1
ATOM 2102 N N . LEU A 1 262 ? -0.032 1.291 8.404 1.00 95.94 262 LEU A N 1
ATOM 2103 C CA . LEU A 1 262 ? 0.497 -0.020 8.794 1.00 95.94 262 LEU A CA 1
ATOM 2104 C C . LEU A 1 262 ? 1.361 0.066 10.061 1.00 95.94 262 LEU A C 1
ATOM 2106 O O . LEU A 1 262 ? 1.143 -0.674 11.019 1.00 95.94 262 LEU A O 1
ATOM 2110 N N . VAL A 1 263 ? 2.279 1.034 10.111 1.00 98.00 263 VAL A N 1
ATOM 2111 C CA . VAL A 1 263 ? 3.131 1.259 11.290 1.00 98.00 263 VAL A CA 1
ATOM 2112 C C . VAL A 1 263 ? 2.331 1.854 12.464 1.00 98.00 263 VAL A C 1
ATOM 2114 O O . VAL A 1 263 ? 2.585 1.513 13.619 1.00 98.00 263 VAL A O 1
ATOM 2117 N N . THR A 1 264 ? 1.291 2.663 12.208 1.00 97.06 264 THR A N 1
AT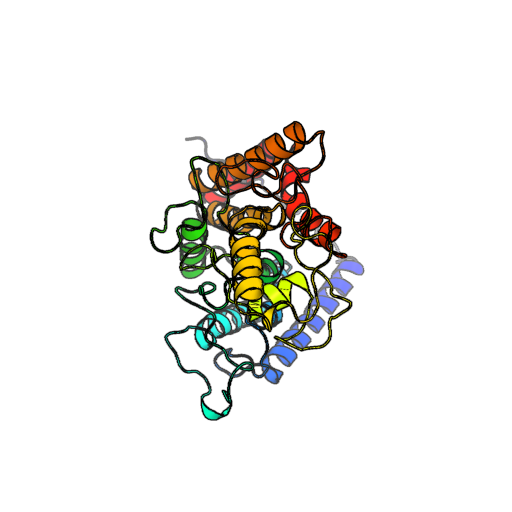OM 2118 C CA . THR A 1 264 ? 0.351 3.092 13.267 1.00 97.06 264 THR A CA 1
ATOM 2119 C C . THR A 1 264 ? -0.406 1.894 13.854 1.00 97.06 264 THR A C 1
ATOM 2121 O O . THR A 1 264 ? -0.595 1.862 15.067 1.00 97.06 264 THR A O 1
ATOM 2124 N N . ASN A 1 265 ? -0.794 0.892 13.055 1.00 96.12 265 ASN A N 1
ATOM 2125 C CA . ASN A 1 265 ? -1.456 -0.318 13.562 1.00 96.12 265 ASN A CA 1
ATOM 2126 C C . ASN A 1 265 ? -0.559 -1.063 14.572 1.00 96.12 265 ASN A C 1
ATOM 2128 O O . ASN A 1 265 ? -0.992 -1.394 15.675 1.00 96.12 265 ASN A O 1
ATOM 2132 N N . ALA A 1 266 ? 0.732 -1.218 14.257 1.00 97.69 266 ALA A N 1
ATOM 2133 C CA . ALA A 1 266 ? 1.719 -1.794 15.176 1.00 97.69 266 ALA A CA 1
ATOM 2134 C C . ALA A 1 266 ? 1.865 -1.002 16.484 1.00 97.69 266 ALA A C 1
ATOM 2136 O O . ALA A 1 266 ? 1.996 -1.595 17.555 1.00 97.69 266 ALA A O 1
ATOM 2137 N N . TYR A 1 267 ? 1.788 0.330 16.426 1.00 97.56 267 TYR A N 1
ATOM 2138 C CA . TYR A 1 267 ? 1.752 1.165 17.626 1.00 97.56 267 TYR A CA 1
ATOM 2139 C C . TYR A 1 267 ? 0.467 0.960 18.447 1.00 97.56 267 TYR A C 1
ATOM 2141 O O . TYR A 1 267 ? 0.555 0.833 19.665 1.00 97.56 267 TYR A O 1
ATOM 2149 N N . LEU A 1 268 ? -0.709 0.883 17.814 1.00 95.38 268 LEU A N 1
ATOM 2150 C CA . LEU A 1 268 ? -1.987 0.689 18.516 1.00 95.38 268 LEU A CA 1
ATOM 2151 C C . LEU A 1 268 ? -2.040 -0.647 19.273 1.00 95.38 268 LEU A C 1
ATOM 2153 O O . LEU A 1 268 ? -2.535 -0.681 20.396 1.00 95.38 268 LEU A O 1
ATOM 2157 N N . TYR A 1 269 ? -1.464 -1.708 18.703 1.00 95.44 269 TYR A N 1
ATOM 2158 C CA . TYR A 1 269 ? -1.354 -3.022 19.346 1.00 95.44 269 TYR A CA 1
ATOM 2159 C C . TYR A 1 269 ? -0.297 -3.112 20.461 1.00 95.44 269 TYR A C 1
ATOM 2161 O O . TYR A 1 269 ? -0.328 -4.063 21.237 1.00 95.44 269 TYR A O 1
ATOM 2169 N N . THR A 1 270 ? 0.695 -2.212 20.518 1.00 94.94 270 THR A N 1
ATOM 2170 C CA . THR A 1 270 ? 1.890 -2.426 21.369 1.00 94.94 270 THR A CA 1
ATOM 2171 C C . THR A 1 270 ? 2.276 -1.271 22.286 1.00 94.94 270 THR A C 1
ATOM 2173 O O . THR A 1 270 ? 3.022 -1.491 23.236 1.00 94.94 270 THR A O 1
ATOM 2176 N N . GLY A 1 271 ? 1.846 -0.043 21.991 1.00 95.50 271 GLY A N 1
ATOM 2177 C CA . GLY A 1 271 ? 2.290 1.170 22.684 1.00 95.50 271 GLY A CA 1
ATOM 2178 C C . GLY A 1 271 ? 3.761 1.542 22.458 1.00 95.50 271 GLY A C 1
ATOM 2179 O O . GLY A 1 271 ? 4.225 2.528 23.031 1.00 95.50 271 GLY A O 1
ATOM 2180 N N . ASP A 1 272 ? 4.507 0.795 21.636 1.00 97.81 272 ASP A N 1
ATOM 2181 C CA . ASP A 1 272 ? 5.946 0.998 21.464 1.00 97.81 272 ASP A CA 1
ATOM 2182 C C . ASP A 1 272 ? 6.235 2.288 20.677 1.00 97.81 272 ASP A C 1
ATOM 2184 O O . ASP A 1 272 ? 5.868 2.448 19.506 1.00 97.81 272 ASP A O 1
ATOM 2188 N N . ASN A 1 273 ? 6.917 3.227 21.337 1.00 97.94 273 ASN A N 1
ATOM 2189 C CA . ASN A 1 273 ? 7.208 4.550 20.796 1.00 97.94 273 ASN A CA 1
ATOM 2190 C C . ASN A 1 273 ? 8.045 4.518 19.507 1.00 97.94 273 ASN A C 1
ATOM 2192 O O . ASN A 1 273 ? 7.997 5.507 18.775 1.00 97.94 273 ASN A O 1
ATOM 2196 N N . LYS A 1 274 ? 8.763 3.433 19.181 1.00 97.94 274 LYS A N 1
ATOM 2197 C CA . LYS A 1 274 ? 9.540 3.356 17.929 1.00 97.94 274 LYS A CA 1
ATOM 2198 C C . LYS A 1 274 ? 8.656 3.471 16.680 1.00 97.94 274 LYS A C 1
ATOM 2200 O O . LYS A 1 274 ? 8.982 4.213 15.758 1.00 97.94 274 LYS A O 1
ATOM 2205 N N . TYR A 1 275 ? 7.485 2.829 16.696 1.00 98.56 275 TYR A N 1
ATOM 2206 C CA . TYR A 1 275 ? 6.513 2.877 15.600 1.00 98.56 275 TYR A CA 1
ATOM 2207 C C . TYR A 1 275 ? 5.938 4.288 15.439 1.00 98.56 275 TYR A C 1
ATOM 2209 O O . TYR A 1 275 ? 5.853 4.826 14.335 1.00 98.56 275 TYR A O 1
ATOM 2217 N N . LYS A 1 276 ? 5.602 4.928 16.566 1.00 97.88 276 LYS A N 1
ATOM 2218 C CA . LYS A 1 276 ? 5.192 6.334 16.613 1.00 97.88 276 LYS A CA 1
ATOM 2219 C C . LYS A 1 276 ? 6.271 7.256 16.042 1.00 97.88 276 LYS A C 1
ATOM 2221 O O . LYS A 1 276 ? 5.933 8.149 15.269 1.00 97.88 276 LYS A O 1
ATOM 2226 N N . GLN A 1 277 ? 7.529 7.068 16.441 1.00 98.00 277 GLN A N 1
ATOM 2227 C CA . GLN A 1 277 ? 8.630 7.930 16.024 1.00 98.00 277 GLN A CA 1
ATOM 2228 C C . GLN A 1 277 ? 8.857 7.820 14.516 1.00 98.00 277 GLN A C 1
ATOM 2230 O O . GLN A 1 277 ? 8.814 8.841 13.841 1.00 98.00 277 GLN A O 1
ATOM 2235 N N . TRP A 1 278 ? 8.923 6.602 13.969 1.00 98.50 278 TRP A N 1
ATOM 2236 C CA . TRP A 1 278 ? 9.041 6.386 12.524 1.00 98.50 278 TRP A CA 1
ATOM 2237 C C . TRP A 1 278 ? 7.914 7.065 11.725 1.00 98.50 278 TRP A C 1
ATOM 2239 O O . TRP A 1 278 ? 8.169 7.738 10.726 1.00 98.50 278 TRP A O 1
ATOM 2249 N N . VAL A 1 279 ? 6.661 6.958 12.191 1.00 98.38 279 VAL A N 1
ATOM 2250 C CA . VAL A 1 279 ? 5.507 7.621 11.551 1.00 98.38 279 VAL A CA 1
ATOM 2251 C C . VAL A 1 279 ? 5.667 9.144 11.528 1.00 98.38 279 VAL A C 1
ATOM 2253 O O . VAL A 1 279 ? 5.283 9.779 10.542 1.00 98.38 279 VAL A O 1
ATOM 2256 N N . LEU A 1 280 ? 6.212 9.735 12.595 1.00 97.25 280 LEU A N 1
ATOM 2257 C CA . LEU A 1 280 ? 6.489 11.170 12.665 1.00 97.25 280 LEU A CA 1
ATOM 2258 C C . LEU A 1 280 ? 7.656 11.548 11.746 1.00 97.25 280 LEU A C 1
ATOM 2260 O O . LEU A 1 280 ? 7.465 12.411 10.893 1.00 97.25 280 LEU A O 1
ATOM 2264 N N . ASP A 1 281 ? 8.792 10.856 11.844 1.00 97.06 281 ASP A N 1
ATOM 2265 C CA . ASP A 1 281 ? 10.012 11.129 11.072 1.00 97.06 281 ASP A CA 1
ATOM 2266 C C . ASP A 1 281 ? 9.759 11.076 9.560 1.00 97.06 281 ASP A C 1
ATOM 2268 O O . ASP A 1 281 ? 10.211 11.952 8.816 1.00 97.06 281 ASP A O 1
ATOM 2272 N N . TYR A 1 282 ? 9.007 10.069 9.101 1.00 98.12 282 TYR A N 1
ATOM 2273 C CA . TYR A 1 282 ? 8.670 9.903 7.689 1.00 98.12 282 TYR A CA 1
ATOM 2274 C C . TYR A 1 282 ? 7.666 10.957 7.201 1.00 98.12 282 TYR A C 1
ATOM 2276 O O . TYR A 1 282 ? 7.834 11.532 6.123 1.00 98.12 282 TYR A O 1
ATOM 2284 N N . THR A 1 283 ? 6.652 11.275 8.015 1.00 96.81 283 THR A N 1
ATOM 2285 C CA . THR A 1 283 ? 5.691 12.346 7.699 1.00 96.81 283 THR A CA 1
ATOM 2286 C C . THR A 1 283 ? 6.385 13.708 7.623 1.00 96.81 283 THR A C 1
ATOM 2288 O O . THR A 1 283 ? 6.134 14.482 6.698 1.00 96.81 283 THR A O 1
ATOM 2291 N N . GLU A 1 284 ? 7.271 14.002 8.575 1.00 97.25 284 GLU A N 1
ATOM 2292 C CA . GLU A 1 284 ? 8.018 15.256 8.641 1.00 97.25 284 GLU A CA 1
ATOM 2293 C C . GLU A 1 284 ? 8.983 15.393 7.459 1.00 97.25 284 GLU A C 1
ATOM 2295 O O . GLU A 1 284 ? 9.007 16.446 6.824 1.00 97.25 284 GLU A O 1
ATOM 2300 N N . ALA A 1 285 ? 9.665 14.317 7.053 1.00 97.75 285 ALA A N 1
ATOM 2301 C CA . ALA A 1 285 ? 10.517 14.324 5.863 1.00 97.75 285 ALA A CA 1
ATOM 2302 C C . ALA A 1 285 ? 9.744 14.707 4.580 1.00 97.75 285 ALA A C 1
ATOM 2304 O O . ALA A 1 285 ? 10.246 15.476 3.756 1.00 97.75 285 ALA A O 1
ATOM 2305 N N . TRP A 1 286 ? 8.500 14.242 4.414 1.00 97.19 286 TRP A N 1
ATOM 2306 C CA . TRP A 1 286 ? 7.625 14.666 3.309 1.00 97.19 286 TRP A CA 1
ATOM 2307 C C . TRP A 1 286 ? 7.121 16.112 3.442 1.00 97.19 286 TRP A C 1
ATOM 2309 O O . TRP A 1 286 ? 7.003 16.817 2.434 1.00 97.19 286 TRP A O 1
ATOM 2319 N N . MET A 1 287 ? 6.878 16.595 4.664 1.00 96.38 287 MET A N 1
ATOM 2320 C CA . MET A 1 287 ? 6.541 18.004 4.912 1.00 96.38 287 MET A CA 1
ATOM 2321 C C . MET A 1 287 ? 7.714 18.938 4.580 1.00 96.38 287 MET A C 1
ATOM 2323 O O . MET A 1 287 ? 7.520 19.913 3.855 1.00 96.38 287 MET A O 1
ATOM 2327 N N . GLU A 1 288 ? 8.933 18.612 5.016 1.00 97.69 288 GLU A N 1
ATOM 2328 C CA . GLU A 1 288 ? 10.153 19.350 4.665 1.00 97.69 288 GLU A CA 1
ATOM 2329 C C . GLU A 1 288 ? 10.363 19.419 3.147 1.00 97.69 288 GLU A C 1
ATOM 2331 O O . GLU A 1 288 ? 10.742 20.460 2.612 1.00 97.69 288 GLU A O 1
ATOM 2336 N N . ARG A 1 289 ? 10.139 18.304 2.438 1.00 97.50 289 ARG A N 1
ATOM 2337 C CA . ARG A 1 289 ? 10.254 18.238 0.971 1.00 97.50 289 ARG A CA 1
ATOM 2338 C C . ARG A 1 289 ? 9.216 19.112 0.280 1.00 97.50 289 ARG A C 1
ATOM 2340 O O . ARG A 1 289 ? 9.546 19.804 -0.676 1.00 97.50 289 ARG A O 1
ATOM 2347 N N . THR A 1 290 ? 7.990 19.120 0.797 1.00 96.75 290 THR A N 1
ATOM 2348 C CA . THR A 1 290 ? 6.906 19.990 0.323 1.00 96.75 290 THR A CA 1
ATOM 2349 C C . THR A 1 290 ? 7.265 21.469 0.493 1.00 96.75 290 THR A C 1
ATOM 2351 O O . THR A 1 290 ? 7.080 22.254 -0.433 1.00 96.75 290 THR A O 1
ATOM 2354 N N . GLU A 1 291 ? 7.836 21.857 1.636 1.00 97.44 291 GLU A N 1
ATOM 2355 C CA . GLU A 1 291 ? 8.296 23.230 1.888 1.00 97.44 291 GLU A CA 1
ATOM 2356 C C . GLU A 1 291 ? 9.460 23.626 0.963 1.00 97.44 291 GLU A C 1
ATOM 2358 O O . GLU A 1 291 ? 9.392 24.659 0.292 1.00 97.44 291 GLU A O 1
ATOM 2363 N N . LYS A 1 292 ? 10.477 22.761 0.832 1.00 97.38 292 LYS A N 1
ATOM 2364 C CA . LYS A 1 292 ? 11.616 22.941 -0.092 1.00 97.38 292 LYS A CA 1
ATOM 2365 C C . LYS A 1 292 ? 11.179 23.042 -1.564 1.00 97.38 292 LYS A C 1
ATOM 2367 O O . LYS A 1 292 ? 11.856 23.701 -2.346 1.00 97.38 292 LYS A O 1
ATOM 2372 N N . ASN A 1 293 ? 10.042 22.447 -1.930 1.00 97.50 293 ASN A N 1
ATOM 2373 C CA . ASN A 1 293 ? 9.441 22.494 -3.268 1.00 97.50 293 ASN A CA 1
ATOM 2374 C C . ASN A 1 293 ? 8.348 23.582 -3.412 1.00 97.50 293 ASN A C 1
ATOM 2376 O O . ASN A 1 293 ? 7.376 23.421 -4.152 1.00 97.50 293 ASN A O 1
ATOM 2380 N N . GLY A 1 294 ? 8.466 24.694 -2.677 1.00 96.38 294 GLY A N 1
ATOM 2381 C CA . GLY A 1 294 ? 7.578 25.855 -2.826 1.00 96.38 294 GLY A CA 1
ATOM 2382 C C . GLY A 1 294 ? 6.142 25.634 -2.334 1.00 96.38 294 GLY A C 1
ATOM 2383 O O . GLY A 1 294 ? 5.228 26.324 -2.780 1.00 96.38 294 GLY A O 1
ATOM 2384 N N . GLY A 1 295 ? 5.928 24.671 -1.434 1.00 93.75 295 GLY A N 1
ATOM 2385 C CA . GLY A 1 295 ? 4.619 24.323 -0.876 1.00 93.75 295 GLY A CA 1
ATOM 2386 C C . GLY A 1 295 ? 3.842 23.261 -1.662 1.00 93.75 295 GLY A C 1
ATOM 2387 O O . GLY A 1 295 ? 2.748 22.890 -1.236 1.00 93.75 295 GLY A O 1
ATOM 2388 N N . ILE A 1 296 ? 4.385 22.744 -2.770 1.00 93.12 296 ILE A N 1
ATOM 2389 C CA . ILE A 1 296 ? 3.781 21.649 -3.544 1.00 93.12 296 ILE A CA 1
ATOM 2390 C C . ILE A 1 296 ? 4.476 20.339 -3.174 1.00 93.12 296 ILE A C 1
ATOM 2392 O O . ILE A 1 296 ? 5.697 20.242 -3.254 1.00 93.12 296 ILE A O 1
ATOM 2396 N N . CYS A 1 297 ? 3.713 19.312 -2.791 1.00 95.56 297 CYS A N 1
ATOM 2397 C CA . CYS A 1 297 ? 4.288 18.005 -2.474 1.00 95.56 297 CYS A CA 1
ATOM 2398 C C . CYS A 1 297 ? 4.909 17.394 -3.749 1.00 95.56 297 CYS A C 1
ATOM 2400 O O . CYS A 1 297 ? 4.173 17.191 -4.722 1.00 95.56 297 CYS A O 1
ATOM 2402 N N . PRO A 1 298 ? 6.233 17.146 -3.800 1.00 96.69 298 PRO A N 1
ATOM 2403 C CA . PRO A 1 298 ? 6.855 16.529 -4.967 1.00 96.69 298 PRO A CA 1
ATOM 2404 C C . PRO A 1 298 ? 6.365 15.085 -5.106 1.00 96.69 298 PRO A C 1
ATOM 2406 O O . PRO A 1 298 ? 6.173 14.423 -4.094 1.00 96.69 298 PRO A O 1
ATOM 2409 N N . ASP A 1 299 ? 6.178 14.574 -6.326 1.00 95.00 299 ASP A N 1
ATOM 2410 C CA . ASP A 1 299 ? 5.811 13.158 -6.509 1.00 95.00 299 ASP A CA 1
ATOM 2411 C C . ASP A 1 299 ? 7.022 12.234 -6.729 1.00 95.00 299 ASP A C 1
ATOM 2413 O O . ASP A 1 299 ? 6.868 11.015 -6.744 1.00 95.00 299 ASP A O 1
ATOM 2417 N N . ASN A 1 300 ? 8.221 12.812 -6.869 1.00 96.62 300 ASN A N 1
ATOM 2418 C CA . ASN A 1 300 ? 9.458 12.082 -7.100 1.00 96.62 300 ASN A CA 1
ATOM 2419 C C . ASN A 1 300 ? 10.605 12.587 -6.214 1.00 96.62 300 ASN A C 1
ATOM 2421 O O . ASN A 1 300 ? 11.038 13.741 -6.306 1.00 96.62 300 ASN A O 1
ATOM 2425 N N . VAL A 1 301 ? 11.124 11.684 -5.388 1.00 98.00 301 VAL A N 1
ATOM 2426 C CA . VAL A 1 301 ? 12.279 11.893 -4.511 1.00 98.00 301 VAL A CA 1
ATOM 2427 C C . VAL A 1 301 ? 13.244 10.743 -4.761 1.00 98.00 301 VAL A C 1
ATOM 2429 O O . VAL A 1 301 ? 12.869 9.600 -4.540 1.00 98.00 301 VAL A O 1
ATOM 2432 N N . ASP A 1 302 ? 14.453 10.999 -5.252 1.00 96.81 302 ASP A N 1
ATOM 2433 C CA . ASP A 1 302 ? 15.369 9.910 -5.614 1.00 96.81 302 ASP A CA 1
ATOM 2434 C C . ASP A 1 302 ? 15.915 9.134 -4.397 1.00 96.81 302 ASP A C 1
ATOM 2436 O O . ASP A 1 302 ? 15.712 9.511 -3.240 1.00 96.81 302 ASP A O 1
ATOM 2440 N N . ALA A 1 303 ? 16.651 8.052 -4.664 1.00 95.25 303 ALA A N 1
ATOM 2441 C CA . ALA A 1 303 ? 17.303 7.216 -3.652 1.00 95.25 303 ALA A CA 1
ATOM 2442 C C . ALA A 1 303 ? 18.311 7.944 -2.725 1.00 95.25 303 ALA A C 1
ATOM 2444 O O . ALA A 1 303 ? 18.860 7.311 -1.830 1.00 95.25 303 ALA A O 1
ATOM 2445 N N . LYS A 1 304 ? 18.576 9.245 -2.923 1.00 96.00 304 LYS A N 1
ATOM 2446 C CA . LYS A 1 304 ? 19.387 10.106 -2.039 1.00 96.00 304 LYS A CA 1
ATOM 2447 C C . LYS A 1 304 ? 18.554 11.221 -1.399 1.00 96.00 304 LYS A C 1
ATOM 2449 O O . LYS A 1 304 ? 19.080 12.256 -0.987 1.00 96.00 304 LYS A O 1
ATOM 2454 N N . GLY A 1 305 ? 17.233 11.058 -1.363 1.00 96.19 305 GLY A N 1
ATOM 2455 C CA . GLY A 1 305 ? 16.313 12.041 -0.805 1.00 96.19 305 GLY A CA 1
ATOM 2456 C C . GLY A 1 305 ? 16.185 13.330 -1.627 1.00 96.19 305 GLY A C 1
ATOM 2457 O O . GLY A 1 305 ? 15.573 14.282 -1.128 1.00 96.19 305 GLY A O 1
ATOM 2458 N N . VAL A 1 306 ? 16.739 13.395 -2.847 1.00 97.75 306 VAL A N 1
ATOM 2459 C CA . VAL A 1 306 ? 16.767 14.611 -3.671 1.00 97.75 306 VAL A CA 1
ATOM 2460 C C . VAL A 1 306 ? 15.497 14.709 -4.512 1.00 97.75 306 VAL A C 1
ATOM 2462 O O . VAL A 1 306 ? 15.174 13.838 -5.321 1.00 97.75 306 VAL A O 1
ATOM 2465 N N . ILE A 1 307 ? 14.784 15.820 -4.340 1.00 98.12 307 ILE A N 1
ATOM 2466 C CA . ILE A 1 307 ? 13.558 16.150 -5.071 1.00 98.12 307 ILE A CA 1
ATOM 2467 C C . ILE A 1 307 ? 13.871 16.242 -6.570 1.00 98.12 307 ILE A C 1
ATOM 2469 O O . ILE A 1 307 ? 14.661 17.088 -6.988 1.00 98.12 307 ILE A O 1
ATOM 2473 N N . GLY A 1 308 ? 13.285 15.351 -7.375 1.00 96.00 308 GLY A N 1
ATOM 2474 C CA . GLY A 1 308 ? 13.555 15.264 -8.814 1.00 96.00 308 GLY A CA 1
ATOM 2475 C C . GLY A 1 308 ? 15.026 15.008 -9.182 1.00 96.00 308 GLY A C 1
ATOM 2476 O O . GLY A 1 308 ? 15.421 15.316 -10.308 1.00 96.00 308 GLY A O 1
ATOM 2477 N N . GLY A 1 309 ? 15.853 14.473 -8.271 1.00 94.38 309 GLY A N 1
ATOM 2478 C CA . GLY A 1 309 ? 17.309 14.365 -8.456 1.00 94.38 309 GLY A CA 1
ATOM 2479 C C . GLY A 1 309 ? 17.723 13.503 -9.653 1.00 94.38 309 GLY A C 1
ATOM 2480 O O . GLY A 1 309 ? 18.591 13.888 -10.437 1.00 94.38 309 GLY A O 1
ATOM 2481 N N . GLY A 1 310 ? 17.010 12.399 -9.900 1.00 87.69 310 GLY A N 1
ATOM 2482 C CA . GLY A 1 310 ? 17.168 11.606 -11.123 1.00 87.69 310 GLY A CA 1
ATOM 2483 C C . GLY A 1 310 ? 16.615 12.273 -12.396 1.00 87.69 310 GLY A C 1
ATOM 2484 O O . GLY A 1 310 ? 16.993 11.875 -13.501 1.00 87.69 310 GLY A O 1
ATOM 2485 N N . ARG A 1 311 ? 15.736 13.273 -12.261 1.00 94.44 311 ARG A N 1
ATOM 2486 C CA . ARG A 1 311 ? 14.834 13.810 -13.301 1.00 94.44 311 ARG A CA 1
ATOM 2487 C C . ARG A 1 311 ? 15.188 15.237 -13.739 1.00 94.44 311 ARG A C 1
ATOM 2489 O O . ARG A 1 311 ? 14.303 16.007 -14.096 1.00 94.44 311 ARG A O 1
ATOM 2496 N N . GLU A 1 312 ? 16.468 15.606 -13.690 1.00 94.69 312 GLU A N 1
ATOM 2497 C CA . GLU A 1 312 ? 16.952 16.954 -14.055 1.00 94.69 312 GLU A CA 1
ATOM 2498 C C . GLU A 1 312 ? 16.276 18.082 -13.235 1.00 94.69 312 GLU A C 1
ATOM 2500 O O . GLU A 1 312 ? 16.066 19.189 -13.725 1.00 94.69 312 GLU A O 1
ATOM 2505 N N . GLY A 1 313 ? 15.902 17.794 -11.980 1.00 95.19 313 GLY A N 1
ATOM 2506 C CA . GLY A 1 313 ? 15.187 18.722 -11.095 1.00 95.19 313 GLY A CA 1
ATOM 2507 C C . GLY A 1 313 ? 13.666 18.762 -11.298 1.00 95.19 313 GLY A C 1
ATOM 2508 O O . GLY A 1 313 ? 12.976 19.495 -10.589 1.00 95.19 313 GLY A O 1
ATOM 2509 N N . VAL A 1 314 ? 13.109 17.971 -12.222 1.00 96.88 314 VAL A N 1
ATOM 2510 C CA . VAL A 1 314 ? 11.654 17.836 -12.372 1.00 9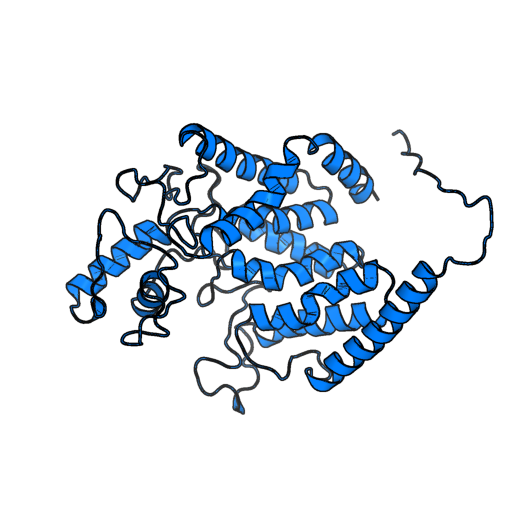6.88 314 VAL A CA 1
ATOM 2511 C C . VAL A 1 314 ? 11.103 16.966 -11.241 1.00 96.88 314 VAL A C 1
ATOM 2513 O O . VAL A 1 314 ? 11.258 15.749 -11.226 1.00 96.88 314 VAL A O 1
ATOM 2516 N N . TRP A 1 315 ? 10.435 17.617 -10.293 1.00 96.12 315 TRP A N 1
ATOM 2517 C CA . TRP A 1 315 ? 9.865 17.029 -9.075 1.00 96.12 315 TRP A CA 1
ATOM 2518 C C . TRP A 1 315 ? 8.576 16.216 -9.279 1.00 96.12 315 TRP A C 1
ATOM 2520 O O . TRP A 1 315 ? 8.031 15.695 -8.303 1.00 96.12 315 TRP A O 1
ATOM 2530 N N . TRP A 1 316 ? 8.078 16.141 -10.517 1.00 94.69 316 TRP A N 1
ATOM 2531 C CA . TRP A 1 316 ? 6.864 15.417 -10.891 1.00 94.69 316 TRP A CA 1
ATOM 2532 C C . TRP A 1 316 ? 7.112 14.324 -11.946 1.00 94.69 316 TRP A C 1
ATOM 2534 O O . TRP A 1 316 ? 8.110 14.346 -12.677 1.00 94.69 316 TRP A O 1
ATOM 2544 N N . GLY A 1 317 ? 6.170 13.388 -12.071 1.00 92.62 317 GLY A N 1
ATOM 2545 C CA . GLY A 1 317 ? 6.202 12.289 -13.039 1.00 92.62 317 GLY A CA 1
ATOM 2546 C C . GLY A 1 317 ? 6.530 10.901 -12.469 1.00 92.62 317 GLY A C 1
ATOM 2547 O O . GLY A 1 317 ? 6.790 9.983 -13.251 1.00 92.62 317 GLY A O 1
ATOM 2548 N N . GLY A 1 318 ? 6.571 10.748 -11.145 1.00 93.38 318 GLY A N 1
ATOM 2549 C CA . GLY A 1 318 ? 6.700 9.481 -10.424 1.00 93.38 318 GLY A CA 1
ATOM 2550 C C . GLY A 1 318 ? 5.445 8.598 -10.488 1.00 93.38 318 GLY A C 1
ATOM 2551 O O . GLY A 1 318 ? 4.454 8.926 -11.142 1.00 93.38 318 GLY A O 1
ATOM 2552 N N . GLN A 1 319 ? 5.498 7.446 -9.813 1.00 92.88 319 GLN A N 1
ATOM 2553 C CA . GLN A 1 319 ? 4.406 6.468 -9.807 1.00 92.88 319 GLN A CA 1
ATOM 2554 C C . GLN A 1 319 ? 3.137 7.042 -9.157 1.00 92.88 319 GLN A C 1
ATOM 2556 O O . GLN A 1 319 ? 3.164 7.507 -8.020 1.00 92.88 319 GLN A O 1
ATOM 2561 N N . TYR A 1 320 ? 2.028 7.002 -9.899 1.00 90.00 320 TYR A N 1
ATOM 2562 C CA . TYR A 1 320 ? 0.746 7.634 -9.565 1.00 90.00 320 TYR A CA 1
ATOM 2563 C C . TYR A 1 320 ? 0.861 9.120 -9.166 1.00 90.00 320 TYR A C 1
ATOM 2565 O O . TYR A 1 320 ? 0.045 9.639 -8.402 1.00 90.00 320 TYR A O 1
ATOM 2573 N N . GLY A 1 321 ? 1.858 9.810 -9.730 1.00 90.06 321 GLY A N 1
ATOM 2574 C CA . GLY A 1 321 ? 2.148 11.221 -9.497 1.00 90.06 321 GLY A CA 1
ATOM 2575 C C . GLY A 1 321 ? 1.210 12.201 -10.207 1.00 90.06 321 GLY A C 1
ATOM 2576 O O . GLY A 1 321 ? 0.174 11.838 -10.767 1.00 90.06 321 GLY A O 1
ATOM 2577 N N . TRP A 1 322 ? 1.592 13.478 -10.225 1.00 91.44 322 TRP A N 1
ATOM 2578 C CA . TRP A 1 322 ? 0.817 14.597 -10.783 1.00 91.44 322 TRP A CA 1
ATOM 2579 C C . TRP A 1 322 ? 0.535 14.476 -12.290 1.00 91.44 322 TRP A C 1
ATOM 2581 O O . TRP A 1 322 ? -0.355 15.152 -12.802 1.00 91.44 322 TRP A O 1
ATOM 2591 N N . ASN A 1 323 ? 1.268 13.618 -13.005 1.00 87.94 323 ASN A N 1
ATOM 2592 C CA . ASN A 1 323 ? 1.038 13.308 -14.418 1.00 87.94 323 ASN A CA 1
ATOM 2593 C C . ASN A 1 323 ? -0.072 12.264 -14.654 1.00 87.94 323 ASN A C 1
ATOM 2595 O O . ASN A 1 323 ? -0.501 12.102 -15.796 1.00 87.94 323 ASN A O 1
ATOM 2599 N N . HIS A 1 324 ? -0.488 11.518 -13.626 1.00 87.88 324 HIS A N 1
ATOM 2600 C CA . HIS A 1 324 ? -1.504 10.474 -13.744 1.00 87.88 324 HIS A CA 1
ATOM 2601 C C . HIS A 1 324 ? -2.906 11.054 -13.529 1.00 87.88 324 HIS A C 1
ATOM 2603 O O . HIS A 1 324 ? -3.132 11.844 -12.612 1.00 87.88 324 HIS A O 1
ATOM 2609 N N . TYR A 1 325 ? -3.885 10.612 -14.320 1.00 85.25 325 TYR A N 1
ATOM 2610 C CA . TYR A 1 325 ? -5.239 11.182 -14.305 1.00 85.25 325 TYR A CA 1
ATOM 2611 C C . TYR A 1 325 ? -5.993 10.997 -12.969 1.00 85.25 325 TYR A C 1
ATOM 2613 O O . TYR A 1 325 ? -6.838 11.820 -12.624 1.00 85.25 325 TYR A O 1
ATOM 2621 N N . GLN A 1 326 ? -5.658 9.963 -12.185 1.00 85.69 326 GLN A N 1
ATOM 2622 C CA . GLN A 1 326 ? -6.130 9.794 -10.799 1.00 85.69 326 GLN A CA 1
ATOM 2623 C C . GLN A 1 326 ? -5.081 10.183 -9.748 1.00 85.69 326 GLN A C 1
ATOM 2625 O O . GLN A 1 326 ? -5.358 10.074 -8.557 1.00 85.69 326 GLN A O 1
ATOM 2630 N N . GLY A 1 327 ? -3.881 10.615 -10.148 1.00 85.69 327 GLY A N 1
ATOM 2631 C CA . GLY A 1 327 ? -2.752 10.819 -9.235 1.00 85.69 327 GLY A CA 1
ATOM 2632 C C . GLY A 1 327 ? -3.052 11.811 -8.115 1.00 85.69 327 GLY A C 1
ATOM 2633 O O . GLY A 1 327 ? -2.714 11.555 -6.963 1.00 85.69 327 GLY A O 1
ATOM 2634 N N . TYR A 1 328 ? -3.809 12.878 -8.408 1.00 82.69 328 TYR A N 1
ATOM 2635 C CA . TYR A 1 328 ? -4.331 13.774 -7.371 1.00 82.69 328 TYR A CA 1
ATOM 2636 C C . TYR A 1 328 ? -5.148 13.022 -6.312 1.00 82.69 328 TYR A C 1
ATOM 2638 O O . TYR A 1 328 ? -4.888 13.187 -5.127 1.00 82.69 328 TYR A O 1
ATOM 2646 N N . ASN A 1 329 ? -6.095 12.167 -6.713 1.00 84.06 329 ASN A N 1
ATOM 2647 C CA . ASN A 1 329 ? -6.899 11.394 -5.765 1.00 84.06 329 ASN A CA 1
ATOM 2648 C C . ASN A 1 329 ? -6.031 10.410 -4.978 1.00 84.06 329 ASN A C 1
ATOM 2650 O O . ASN A 1 329 ? -6.131 10.384 -3.754 1.00 84.06 329 ASN A O 1
ATOM 2654 N N . ILE A 1 330 ? -5.174 9.641 -5.652 1.00 84.69 330 ILE A N 1
ATOM 2655 C CA . ILE A 1 330 ? -4.321 8.629 -5.015 1.00 84.69 330 ILE A CA 1
ATOM 2656 C C . ILE A 1 330 ? -3.413 9.309 -3.984 1.00 84.69 330 ILE A C 1
ATOM 2658 O O . ILE A 1 330 ? -3.530 9.038 -2.790 1.00 84.69 330 ILE A O 1
ATOM 2662 N N . MET A 1 331 ? -2.604 10.290 -4.393 1.00 85.75 331 MET A N 1
ATOM 2663 C CA . MET A 1 331 ? -1.734 11.025 -3.471 1.00 85.75 331 MET A CA 1
ATOM 2664 C C . MET A 1 331 ? -2.525 11.741 -2.366 1.00 85.75 331 MET A C 1
ATOM 2666 O O . MET A 1 331 ? -2.129 11.688 -1.204 1.00 85.75 331 MET A O 1
ATOM 2670 N N . PHE A 1 332 ? -3.650 12.399 -2.670 1.00 78.25 332 PHE A N 1
ATOM 2671 C CA . PHE A 1 332 ? -4.391 13.169 -1.665 1.00 78.25 332 PHE A CA 1
ATOM 2672 C C . PHE A 1 332 ? -5.024 12.282 -0.588 1.00 78.25 332 PHE A C 1
ATOM 2674 O O . PHE A 1 332 ? -4.951 12.630 0.590 1.00 78.25 332 PHE A O 1
ATOM 2681 N N . HIS A 1 333 ? -5.580 11.117 -0.937 1.00 73.88 333 HIS A N 1
ATOM 2682 C CA . HIS A 1 333 ? -6.095 10.174 0.064 1.00 73.88 333 HIS A CA 1
ATOM 2683 C C . HIS A 1 333 ? -4.975 9.591 0.936 1.00 73.88 333 HIS A C 1
ATOM 2685 O O . HIS A 1 333 ? -5.192 9.373 2.127 1.00 73.88 333 HIS A O 1
ATOM 2691 N N . ARG A 1 334 ? -3.763 9.434 0.391 1.00 68.75 334 ARG A N 1
ATOM 2692 C CA . ARG A 1 334 ? -2.566 8.973 1.118 1.00 68.75 334 ARG A CA 1
ATOM 2693 C C . ARG A 1 334 ? -1.969 10.077 2.015 1.00 68.75 334 ARG A C 1
ATOM 2695 O O . ARG A 1 334 ? -1.511 9.790 3.119 1.00 68.75 334 ARG A O 1
ATOM 2702 N N . MET A 1 335 ? -2.087 11.350 1.618 1.00 64.12 335 MET A N 1
ATOM 2703 C CA . MET A 1 335 ? -1.712 12.536 2.413 1.00 64.12 335 MET A CA 1
ATOM 2704 C C . MET A 1 335 ? -2.781 12.989 3.429 1.00 64.12 335 MET A C 1
ATOM 2706 O O . MET A 1 335 ? -2.472 13.702 4.384 1.00 64.12 335 MET A O 1
ATOM 2710 N N . ARG A 1 336 ? -4.058 12.624 3.276 1.00 53.91 336 ARG A N 1
ATOM 2711 C CA . ARG A 1 336 ? -5.126 13.095 4.181 1.00 53.91 336 ARG A CA 1
ATOM 2712 C C . ARG A 1 336 ? -4.956 12.626 5.640 1.00 53.91 336 ARG A C 1
ATOM 2714 O O . ARG A 1 336 ? -5.177 13.455 6.531 1.00 53.91 336 ARG A O 1
ATOM 2721 N N . PRO A 1 337 ? -4.509 11.381 5.925 1.00 48.81 337 PRO A N 1
ATOM 2722 C CA . PRO A 1 337 ? -4.123 10.960 7.268 1.00 48.81 337 PRO A CA 1
ATOM 2723 C C . PRO A 1 337 ? -3.047 11.847 7.898 1.00 48.81 337 PRO A C 1
ATOM 2725 O O . PRO A 1 337 ? -3.120 12.086 9.100 1.00 48.81 337 PRO A O 1
ATOM 2728 N N . THR A 1 338 ? -2.086 12.367 7.127 1.00 39.78 338 THR A N 1
ATOM 2729 C CA . THR A 1 338 ? -0.984 13.195 7.649 1.00 39.78 338 THR A CA 1
ATOM 2730 C C . THR A 1 338 ? -1.367 14.677 7.764 1.00 39.78 338 THR A C 1
ATOM 2732 O O . THR A 1 338 ? -1.092 15.307 8.787 1.00 39.78 338 THR A O 1
ATOM 2735 N N . ALA A 1 339 ? -2.106 15.233 6.802 1.00 29.28 339 ALA A N 1
ATOM 2736 C CA . ALA A 1 339 ? -2.488 16.649 6.791 1.00 29.28 339 ALA A CA 1
ATOM 2737 C C . ALA A 1 339 ? -3.426 17.052 7.951 1.00 29.28 339 ALA A C 1
ATOM 2739 O O . ALA A 1 339 ? -3.236 18.100 8.573 1.00 29.28 339 ALA A O 1
ATOM 2740 N N . HIS A 1 340 ? -4.409 16.216 8.313 1.00 27.48 340 HIS A N 1
ATOM 2741 C CA . HIS A 1 340 ? -5.299 16.485 9.459 1.00 27.48 340 HIS A CA 1
ATOM 2742 C C . HIS A 1 340 ? -4.614 16.323 10.833 1.00 27.48 340 HIS A C 1
ATOM 2744 O O . HIS A 1 340 ? -5.177 16.712 11.860 1.00 27.48 340 HIS A O 1
ATOM 2750 N N . ARG A 1 341 ? -3.389 15.781 10.882 1.00 37.56 341 ARG A N 1
ATOM 2751 C CA . ARG A 1 341 ? -2.665 15.507 12.133 1.00 37.56 341 ARG A CA 1
ATOM 2752 C C . ARG A 1 341 ? -1.904 16.726 12.685 1.00 37.56 341 ARG A C 1
ATOM 2754 O O . ARG A 1 341 ? -1.737 16.796 13.905 1.00 37.56 341 ARG A O 1
ATOM 2761 N N . ARG A 1 342 ? -1.575 17.747 11.871 1.00 31.98 342 ARG A N 1
ATOM 2762 C CA . ARG A 1 342 ? -0.784 18.943 12.281 1.00 31.98 342 ARG A CA 1
ATOM 2763 C C . ARG A 1 342 ? -1.353 19.726 13.485 1.00 31.98 342 ARG A C 1
ATOM 2765 O O . ARG A 1 342 ? -0.605 20.434 14.145 1.00 31.98 342 ARG A O 1
ATOM 2772 N N . GLN A 1 343 ? -2.644 19.581 13.809 1.00 26.70 343 GLN A N 1
ATOM 2773 C CA . GLN A 1 343 ? -3.285 20.213 14.981 1.00 26.70 343 GLN A CA 1
ATOM 2774 C C . GLN A 1 343 ? -3.671 19.244 16.123 1.00 26.70 343 GLN A C 1
ATOM 2776 O O . GLN A 1 343 ? -4.189 19.696 17.145 1.00 26.70 343 GLN A O 1
ATOM 2781 N N . ARG A 1 344 ? -3.487 17.918 15.982 1.00 29.47 344 ARG A N 1
ATOM 2782 C CA . ARG A 1 344 ? -4.025 16.922 16.945 1.00 29.47 344 ARG A CA 1
ATOM 2783 C C . ARG A 1 344 ? -3.078 15.787 17.364 1.00 29.47 344 ARG A C 1
ATOM 2785 O O . ARG A 1 344 ? -3.450 15.034 18.265 1.00 29.47 344 ARG A O 1
ATOM 2792 N N . VAL A 1 345 ? -1.865 15.686 16.806 1.00 37.19 345 VAL A N 1
ATOM 2793 C CA . VAL A 1 345 ? -0.852 14.661 17.172 1.00 37.19 345 VAL A CA 1
ATOM 2794 C C . VAL A 1 345 ? -0.676 14.471 18.690 1.00 37.19 345 VAL A C 1
ATOM 2796 O O . VAL A 1 345 ? -0.789 13.328 19.136 1.00 37.19 345 VAL A O 1
ATOM 2799 N N . PRO A 1 346 ? -0.517 15.523 19.524 1.00 33.78 346 PRO A N 1
ATOM 2800 C CA . PRO A 1 346 ? -0.348 15.337 20.968 1.00 33.78 346 PRO A CA 1
ATOM 2801 C C . PRO A 1 346 ? -1.544 14.667 21.664 1.00 33.78 346 PRO A C 1
ATOM 2803 O O . PRO A 1 346 ? -1.355 13.972 22.656 1.00 33.78 346 PRO A O 1
ATOM 2806 N N . ARG A 1 347 ? -2.773 14.844 21.153 1.00 29.28 347 ARG A N 1
ATOM 2807 C CA . ARG A 1 347 ? -3.996 14.285 21.761 1.00 29.28 347 ARG A CA 1
ATOM 2808 C C . ARG A 1 347 ? -4.289 12.855 21.309 1.00 29.28 347 ARG A C 1
ATOM 2810 O O . ARG A 1 347 ? -4.714 12.050 22.128 1.00 29.28 347 ARG A O 1
ATOM 2817 N N . LEU A 1 348 ? -4.031 12.523 20.042 1.00 30.83 348 LEU A N 1
ATOM 2818 C CA . LEU A 1 348 ? -4.214 11.159 19.524 1.00 30.83 348 LEU A CA 1
ATOM 2819 C C . LEU A 1 348 ? -3.231 10.172 20.166 1.00 30.83 348 LEU A C 1
ATOM 2821 O O . LEU A 1 348 ? -3.647 9.112 20.622 1.00 30.83 348 LEU A O 1
ATOM 2825 N N . PHE A 1 349 ? -1.958 10.554 20.309 1.00 34.25 349 PHE A N 1
ATOM 2826 C CA . PHE A 1 349 ? -0.981 9.730 21.027 1.00 34.25 349 PHE A CA 1
ATOM 2827 C C . PHE A 1 349 ? -1.215 9.690 22.547 1.00 34.25 349 PHE A C 1
ATOM 2829 O O . PHE A 1 349 ? -0.858 8.702 23.178 1.00 34.25 349 PHE A O 1
ATOM 2836 N N . ALA A 1 350 ? -1.848 10.707 23.146 1.00 35.25 350 ALA A N 1
ATOM 2837 C CA . ALA A 1 350 ? -2.266 10.640 24.549 1.00 35.25 350 ALA A CA 1
ATOM 2838 C C . ALA A 1 350 ? -3.408 9.629 24.771 1.00 35.25 350 ALA A C 1
ATOM 2840 O O . ALA A 1 350 ? -3.368 8.881 25.743 1.00 35.25 350 ALA A O 1
ATOM 2841 N N . LEU A 1 351 ? -4.382 9.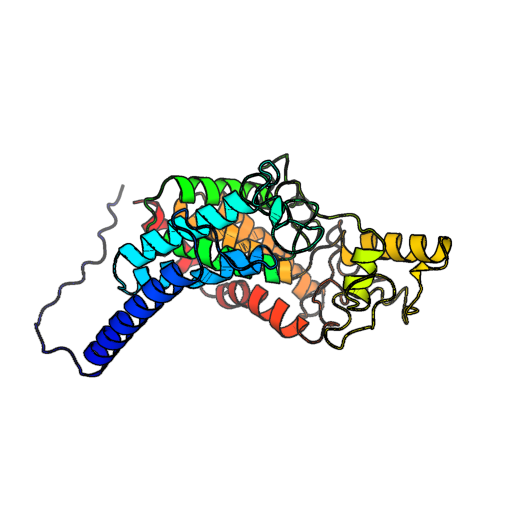565 23.854 1.00 33.38 351 LEU A N 1
ATOM 2842 C CA . LEU A 1 351 ? -5.468 8.576 23.889 1.00 33.38 351 LEU A CA 1
ATOM 2843 C C . LEU A 1 351 ? -4.959 7.154 23.605 1.00 33.38 351 LEU A C 1
ATOM 2845 O O . LEU A 1 351 ? -5.326 6.220 24.310 1.00 33.38 351 LEU A O 1
ATOM 2849 N N . ALA A 1 352 ? -4.064 6.984 22.629 1.00 37.22 352 ALA A N 1
ATOM 2850 C CA . ALA A 1 352 ? -3.467 5.682 22.333 1.00 37.22 352 ALA A CA 1
ATOM 2851 C C . ALA A 1 352 ? -2.555 5.177 23.469 1.00 37.22 352 ALA A C 1
ATOM 2853 O O . ALA A 1 352 ? -2.640 4.009 23.833 1.00 37.22 352 ALA A O 1
ATOM 2854 N N . ASN A 1 353 ? -1.775 6.048 24.124 1.00 35.34 353 ASN A N 1
ATOM 2855 C CA . ASN A 1 353 ? -1.027 5.677 25.334 1.00 35.34 353 ASN A CA 1
ATOM 2856 C C . ASN A 1 353 ? -1.934 5.299 26.526 1.00 35.34 353 ASN A C 1
ATOM 2858 O O . ASN A 1 353 ? -1.463 4.609 27.420 1.00 35.34 353 ASN A O 1
ATOM 2862 N N . GLN A 1 354 ? -3.207 5.719 26.557 1.00 35.44 354 GLN A N 1
ATOM 2863 C CA . GLN A 1 354 ? -4.205 5.237 27.533 1.00 35.44 354 GLN A CA 1
ATOM 2864 C C . GLN A 1 354 ? -4.860 3.902 27.125 1.00 35.44 354 GLN A C 1
ATOM 2866 O O . GLN A 1 354 ? -5.487 3.248 27.961 1.00 35.44 354 GLN A O 1
ATOM 2871 N N . ALA A 1 355 ? -4.752 3.507 25.853 1.00 34.53 355 ALA A N 1
ATOM 2872 C CA . ALA A 1 355 ? -5.276 2.247 25.330 1.00 34.53 355 ALA A CA 1
ATOM 2873 C C . ALA A 1 355 ? -4.223 1.127 25.357 1.00 34.53 355 ALA A C 1
ATOM 2875 O O . ALA A 1 355 ? -4.549 0.012 25.739 1.00 34.53 355 ALA A O 1
ATOM 2876 N N . ALA A 1 356 ? -2.966 1.435 25.028 1.00 32.09 356 ALA A N 1
ATOM 2877 C CA . ALA A 1 356 ? -1.852 0.484 25.030 1.00 32.09 356 ALA A CA 1
ATOM 2878 C C . ALA A 1 356 ? -1.202 0.272 26.415 1.00 32.09 356 ALA A C 1
ATOM 2880 O O . ALA A 1 356 ? -0.292 -0.537 26.555 1.00 32.09 356 ALA A O 1
ATOM 2881 N N . SER A 1 357 ? -1.658 0.993 27.446 1.00 32.28 357 SER A N 1
ATOM 2882 C CA . SER A 1 357 ? -1.315 0.738 28.854 1.00 32.28 357 SER A CA 1
ATOM 2883 C C . SER A 1 357 ? -2.390 -0.098 29.573 1.00 32.28 357 SER A C 1
ATOM 2885 O O . SER A 1 357 ? -2.640 0.133 30.761 1.00 32.28 357 SER A O 1
ATOM 2887 N N . ARG A 1 358 ? -3.096 -0.963 28.838 1.00 35.03 358 ARG A N 1
ATOM 2888 C CA . ARG A 1 358 ? -4.154 -1.855 29.334 1.00 35.03 358 ARG A CA 1
ATOM 2889 C C . ARG A 1 358 ? -3.636 -3.282 29.450 1.00 35.03 358 ARG A C 1
ATOM 2891 O O . ARG A 1 358 ? -2.885 -3.684 28.539 1.00 35.03 358 ARG A O 1
#

Secondary structure (DSSP, 8-state):
---------------PPPHHHHHHHHHHHHHHHHHHHHHHHHB-TTS-BS--S-HHHHHHTTTTHHHHHHTT--HHHHHHHHHHHHHHHHHTBTTS---GGG--SSSTT---EETTEE-STT-B-HHHHHHHHHHHHHHHHH-TT-HHHHHHHHHHHHHHHT--TT---EETTTTEES-SSB-TT-------HHHHHHHHH--SSTTPPP-SS--SS--TTT-SS--TTTTSSHHHHHHHHHHHIIIIISEE-GGGGGHHHHHHHHHHHH--HHHHHHHHHHHHHHHHHHHHTTTSPPS-EETTS-BTGGGTT----STT-TTSTTHHHHHHHHHHHHHGGGGTHHHHHHHHHHHTT-

Radius of gyration: 22.51 Å; chains: 1; bounding box: 57×54×70 Å

pLDDT: mean 86.86, std 17.23, range [26.7, 98.56]

Sequence (358 aa):
MAANSMTKIEATEVVAPPAWALMERNLIALMEESGRLFARQYFERGGGTLLAEDVDDLYEQVYNFGLFYAIGAADDLLDLHFRNWNAVTRISDESIDHRTRDNDHKKVFRPSIHNEFWNLEQAMEWHHLGEGNMAFYDFGVADPTVSENMRRARSFAAMFIGEDPQAPNWDPEYRILRSPFHSSQGPKLHADAEYANTMLLAGRGLGGQANYYGVRASLYPIVKNLETRWFENPARRKQIVDLFDRLVLQCDTPNSLAATALVTNAYLYTGDNKYKQWVLDYTEAWMERTEKNGGICPDNVDAKGVIGGGREGVWWGGQYGWNHYQGYNIMFHRMRPTAHRRQRVPRLFALANQAASR

Foldseek 3Di:
DDDPPPDDDDDPDDDDDDPVVVVVVVVLVVVLVVLVVLLVPQADPQQEGPFFFDLLVQLLSLLCLLVSVLVPHDPVSVVSLCSNLVNSLVQQAPVDDHPVVVCPDDTGRHNQADPSKGALVNFAALVSVVSNCSSLLSCCSRPLPPVVSLVVLVLLLCLALVNQPQRRQADPQLLFRQFSTGISNYFNLFDALQVLLCQQQVAPGQPRDGDPQHHLFDLPPVPPDDDSNLCPDVVSRVVSRVSCSQWARRWHFLLNLLSLVSLVSNCLSAVDCSSVVSNVSNLVLQVVCCVVVVNHRFGTQGNNRHQCPSHPNRSFGYRLTPPGPCSCVSSCVSCVVSVVCPVCVVPVSVVSNVNNVD